Protein AF-A0A1X2F575-F1 (afdb_monomer)

Solvent-accessible surface area (backbone atoms only — not comparable to full-atom values): 15436 Å² total; per-residue (Å²): 95,69,52,43,40,49,43,23,53,56,61,37,71,46,61,86,76,28,53,76,52,53,64,55,48,45,49,51,31,52,76,48,69,40,54,91,31,43,70,26,70,78,32,22,31,98,88,67,46,83,39,57,70,49,62,30,45,36,39,25,22,44,40,18,39,77,75,38,53,66,41,37,51,52,43,52,53,52,53,39,50,46,24,36,74,58,24,31,43,36,88,88,38,95,30,36,61,49,71,72,59,55,58,62,50,36,59,46,38,46,78,70,48,26,34,62,45,78,70,46,50,77,34,61,46,73,77,82,81,84,81,70,95,83,70,46,73,67,57,51,46,41,53,50,55,37,24,75,38,73,88,39,67,67,60,36,55,55,41,50,51,51,41,54,50,50,50,25,46,50,50,25,33,76,74,66,74,48,69,68,77,57,74,75,63,39,30,64,71,49,39,45,48,49,30,32,52,76,71,73,42,86,75,76,76,94,73,92,66,57,88,50,66,71,56,27,52,53,50,50,53,52,52,50,52,55,53,48,51,55,50,44,71,45,65,40,68,69,92,73,56,92,67,78,34,84,88,53,76,80,74,50,76,68,55,51,49,51,52,52,51,53,52,49,53,54,52,49,64,56,59,80,70,110

Secondary structure (DSSP, 8-state):
-HHHHHHHHHHHTTTTTSS--HHHHHHHHHHTT-GGG-SSGGGB-TTS-B--HHHHHHHHHHHHHHH-HHHHHHHHHHHHHHHHHTTTT-TTSTT---HHHHHHHHHHHHHTTEEE-TTS-EEE-S------TT--HHHHHHHHHHHT-TT-HHHHHHHHHHHHHHHHHHHHHHHHS----STTTTSHHHHHHHHHHHTT----------SSHHHHHHHHHHHHHHHHHHHHHHHS-GGG--S--SSSPPPPHHHHHHHHHHHHHHHHHHHTT-

Structure (mmCIF, N/CA/C/O backbone):
data_AF-A0A1X2F575-F1
#
_entry.id   AF-A0A1X2F575-F1
#
loop_
_atom_site.group_PDB
_atom_site.id
_atom_site.type_symbol
_atom_site.label_atom_id
_atom_site.label_alt_id
_atom_site.label_comp_id
_atom_site.label_asym_id
_atom_site.label_entity_id
_atom_site.label_seq_id
_atom_site.pdbx_PDB_ins_code
_atom_site.Cartn_x
_atom_site.Cartn_y
_atom_site.Cartn_z
_atom_site.occupancy
_atom_site.B_iso_or_equiv
_atom_site.auth_seq_id
_atom_site.auth_comp_id
_atom_site.auth_asym_id
_atom_site.auth_atom_id
_atom_site.pdbx_PDB_model_num
ATOM 1 N N . MET A 1 1 ? -6.094 -2.037 -14.573 1.00 58.00 1 MET A N 1
ATOM 2 C CA . MET A 1 1 ? -5.924 -1.727 -16.016 1.00 58.00 1 MET A CA 1
ATOM 3 C C . MET A 1 1 ? -5.423 -0.300 -16.238 1.00 58.00 1 MET A C 1
ATOM 5 O O . MET A 1 1 ? -4.394 -0.153 -16.881 1.00 58.00 1 MET A O 1
ATOM 9 N N . SER A 1 2 ? -6.070 0.738 -15.677 1.00 76.94 2 SER A N 1
ATOM 10 C CA . SER A 1 2 ? -5.605 2.137 -15.815 1.00 76.94 2 SER A CA 1
ATOM 11 C C . SER A 1 2 ? -4.195 2.376 -15.251 1.00 76.94 2 SER A C 1
ATOM 13 O O . SER A 1 2 ? -3.406 3.079 -15.875 1.00 76.94 2 SER A O 1
ATOM 15 N N . ASP A 1 3 ? -3.847 1.743 -14.126 1.00 86.31 3 ASP A N 1
ATOM 16 C CA . ASP A 1 3 ? -2.581 2.011 -13.423 1.00 86.31 3 ASP A CA 1
ATOM 17 C C . ASP A 1 3 ? -1.332 1.573 -14.200 1.00 86.31 3 ASP A C 1
ATOM 19 O O . ASP A 1 3 ? -0.310 2.246 -14.146 1.00 86.31 3 ASP A O 1
ATOM 23 N N . LEU A 1 4 ? -1.410 0.486 -14.979 1.00 90.69 4 LEU A N 1
ATOM 24 C CA . LEU A 1 4 ? -0.295 0.037 -15.826 1.00 90.69 4 LEU A CA 1
ATOM 25 C C . LEU A 1 4 ? -0.079 0.957 -17.031 1.00 90.69 4 LEU A C 1
ATOM 27 O O . LEU A 1 4 ? 1.057 1.231 -17.412 1.00 90.69 4 LEU A O 1
ATOM 31 N N . ILE A 1 5 ? -1.164 1.465 -17.620 1.00 92.94 5 ILE A N 1
ATOM 32 C CA . ILE A 1 5 ? -1.079 2.441 -18.714 1.00 92.94 5 ILE A CA 1
ATOM 33 C C . ILE A 1 5 ? -0.444 3.739 -18.198 1.00 92.94 5 ILE A C 1
ATOM 35 O O . ILE A 1 5 ? 0.425 4.308 -18.862 1.00 92.94 5 ILE A O 1
ATOM 39 N N . GLU A 1 6 ? -0.846 4.181 -17.006 1.00 93.25 6 GLU A N 1
ATOM 40 C CA . GLU A 1 6 ? -0.261 5.335 -16.324 1.00 93.25 6 GLU A CA 1
ATOM 41 C C . GLU A 1 6 ? 1.216 5.108 -15.977 1.00 93.25 6 GLU A C 1
ATOM 43 O O . GLU A 1 6 ? 2.037 5.961 -16.304 1.00 93.25 6 GLU A O 1
ATOM 48 N N . LEU A 1 7 ? 1.588 3.944 -15.428 1.00 93.06 7 LEU A N 1
ATOM 49 C CA . LEU A 1 7 ? 2.989 3.580 -15.175 1.00 93.06 7 LEU A CA 1
ATOM 50 C C . LEU A 1 7 ? 3.846 3.699 -16.436 1.00 93.06 7 LEU A C 1
ATOM 52 O O . LEU A 1 7 ? 4.886 4.354 -16.409 1.00 93.06 7 LEU A O 1
ATOM 56 N N . GLY A 1 8 ? 3.396 3.127 -17.556 1.00 92.88 8 GLY A N 1
ATOM 57 C CA . GLY A 1 8 ? 4.111 3.236 -18.828 1.00 92.88 8 GLY A CA 1
ATOM 58 C C . GLY A 1 8 ? 4.263 4.685 -19.304 1.00 92.88 8 GLY A C 1
ATOM 59 O O . GLY A 1 8 ? 5.277 5.035 -19.913 1.00 92.88 8 GLY A O 1
ATOM 60 N N . ALA A 1 9 ? 3.286 5.550 -19.016 1.00 92.56 9 ALA A N 1
ATOM 61 C CA . ALA A 1 9 ? 3.362 6.972 -19.333 1.00 92.56 9 ALA A CA 1
ATOM 62 C C . ALA A 1 9 ? 4.365 7.714 -18.435 1.00 92.56 9 ALA A C 1
ATOM 64 O O . ALA A 1 9 ? 5.213 8.428 -18.974 1.00 92.56 9 ALA A O 1
ATOM 65 N N . VAL A 1 10 ? 4.319 7.508 -17.117 1.00 92.88 10 VAL A N 1
ATOM 66 C CA . VAL A 1 10 ? 5.195 8.197 -16.154 1.00 92.88 10 VAL A CA 1
ATOM 67 C C . VAL A 1 10 ? 6.643 7.711 -16.265 1.00 92.88 10 VAL A C 1
ATOM 69 O O . VAL A 1 10 ? 7.550 8.534 -16.348 1.00 92.88 10 VAL A O 1
ATOM 72 N N . LEU A 1 11 ? 6.883 6.397 -16.366 1.00 93.25 11 LEU A N 1
ATOM 73 C CA . LEU A 1 11 ? 8.234 5.840 -16.555 1.00 93.25 11 LEU A CA 1
ATOM 74 C C . LEU A 1 11 ? 8.902 6.400 -17.813 1.00 93.25 11 LEU A C 1
ATOM 76 O O . LEU A 1 11 ? 10.096 6.690 -17.813 1.00 93.25 11 LEU A O 1
ATOM 80 N N . SER A 1 12 ? 8.122 6.614 -18.876 1.00 89.69 12 SER A N 1
ATOM 81 C CA . SER A 1 12 ? 8.658 7.148 -20.126 1.00 89.69 12 SER A CA 1
ATOM 82 C C . SER A 1 12 ? 9.195 8.583 -20.022 1.00 89.69 12 SER A C 1
ATOM 84 O O . SER A 1 12 ? 10.043 8.953 -20.830 1.00 89.69 12 SER A O 1
ATOM 86 N N . GLU A 1 13 ? 8.781 9.369 -19.017 1.00 89.38 13 GLU A N 1
ATOM 87 C CA . GLU A 1 13 ? 9.291 10.733 -18.779 1.00 89.38 13 GLU A CA 1
ATOM 88 C C . GLU A 1 13 ? 10.755 10.755 -18.310 1.00 89.38 13 GLU A C 1
ATOM 90 O O . GLU A 1 13 ? 11.406 11.804 -18.329 1.00 89.38 13 GLU A O 1
ATOM 95 N N . PHE A 1 14 ? 11.302 9.616 -17.881 1.00 90.06 14 PHE A N 1
ATOM 96 C CA . PHE A 1 14 ? 12.692 9.523 -17.436 1.00 90.06 14 PHE A CA 1
ATOM 97 C C . PHE A 1 14 ? 13.673 9.456 -18.615 1.00 90.06 14 PHE A C 1
ATOM 99 O O . PHE A 1 14 ? 14.821 9.874 -18.479 1.00 90.06 14 PHE A O 1
ATOM 106 N N . PHE A 1 15 ? 13.206 9.026 -19.792 1.00 87.94 15 PHE A N 1
ATOM 107 C CA . PHE A 1 15 ? 14.050 8.594 -20.911 1.00 87.94 15 PHE A CA 1
ATOM 108 C C . PHE A 1 15 ? 14.738 9.707 -21.710 1.00 87.94 15 PHE A C 1
ATOM 110 O O . PHE A 1 15 ? 15.517 9.393 -22.616 1.00 87.94 15 PHE A O 1
ATOM 117 N N . ASP A 1 16 ? 14.465 10.972 -21.379 1.00 75.19 16 ASP A N 1
ATOM 118 C CA . ASP A 1 16 ? 15.042 12.152 -22.036 1.00 75.19 16 ASP A CA 1
ATOM 119 C C . ASP A 1 16 ? 16.484 12.448 -21.591 1.00 75.19 16 ASP A C 1
ATOM 121 O O . ASP A 1 16 ? 17.240 13.079 -22.327 1.00 75.19 16 ASP A O 1
ATOM 125 N N . ARG A 1 17 ? 16.861 12.036 -20.372 1.00 65.94 17 ARG A N 1
ATOM 126 C CA . ARG A 1 17 ? 18.183 12.312 -19.770 1.00 65.94 17 ARG A CA 1
ATOM 127 C C . ARG A 1 17 ? 18.843 11.096 -19.132 1.00 65.94 17 ARG A C 1
ATOM 129 O O . ARG A 1 17 ? 20.064 11.074 -19.045 1.00 65.94 17 ARG A O 1
ATOM 136 N N . ALA A 1 18 ? 18.042 10.134 -18.689 1.00 69.81 18 ALA A N 1
ATOM 137 C CA . ALA A 1 18 ? 18.473 8.939 -17.983 1.00 69.81 18 ALA A CA 1
ATOM 138 C C . ALA A 1 18 ? 17.681 7.724 -18.487 1.00 69.81 18 ALA A C 1
ATOM 140 O O . ALA A 1 18 ? 16.667 7.862 -19.176 1.00 69.81 18 ALA A O 1
ATOM 141 N N . GLY A 1 19 ? 18.111 6.526 -18.126 1.00 80.94 19 GLY A N 1
ATOM 142 C CA . GLY A 1 19 ? 17.336 5.307 -18.309 1.00 80.94 19 GLY A CA 1
ATOM 143 C C . GLY A 1 19 ? 17.653 4.503 -19.564 1.00 80.94 19 GLY A C 1
ATOM 144 O O . GLY A 1 19 ? 18.505 4.878 -20.372 1.00 80.94 19 GLY A O 1
ATOM 145 N N . PRO A 1 20 ? 16.946 3.376 -19.730 1.00 90.88 20 PRO A N 1
ATOM 146 C CA . PRO A 1 20 ? 17.431 2.258 -20.517 1.00 90.88 20 PRO A CA 1
ATOM 147 C C . PRO A 1 20 ? 17.636 2.607 -21.991 1.00 90.88 20 PRO A C 1
ATOM 149 O O . PRO A 1 20 ? 16.901 3.400 -22.596 1.00 90.88 20 PRO A O 1
ATOM 152 N N . SER A 1 21 ? 18.652 1.986 -22.572 1.00 93.19 21 SER A N 1
ATOM 153 C CA . SER A 1 21 ? 18.910 1.904 -24.003 1.00 93.19 21 SER A CA 1
ATOM 154 C C . SER A 1 21 ? 17.829 1.087 -24.722 1.00 93.19 21 SER A C 1
ATOM 156 O O . SER A 1 21 ? 16.983 0.431 -24.111 1.00 93.19 21 SER A O 1
ATOM 158 N N . HIS A 1 22 ? 17.835 1.130 -26.057 1.00 94.62 22 HIS A N 1
ATOM 159 C CA . HIS A 1 22 ? 16.933 0.288 -26.847 1.00 94.62 22 HIS A CA 1
ATOM 160 C C . HIS A 1 22 ? 17.172 -1.208 -26.617 1.00 94.62 22 HIS A C 1
ATOM 162 O O . HIS A 1 22 ? 16.192 -1.954 -26.604 1.00 94.62 22 HIS A O 1
ATOM 168 N N . ASP A 1 23 ? 18.425 -1.602 -26.385 1.00 95.56 23 ASP A N 1
ATOM 169 C CA . ASP A 1 23 ? 18.828 -2.989 -26.158 1.00 95.56 23 ASP A CA 1
ATOM 170 C C . ASP A 1 23 ? 18.409 -3.472 -24.763 1.00 95.56 23 ASP A C 1
ATOM 172 O O . ASP A 1 23 ? 17.889 -4.575 -24.622 1.00 95.56 23 ASP A O 1
ATOM 176 N N . GLU A 1 24 ? 18.553 -2.636 -23.730 1.00 96.25 24 G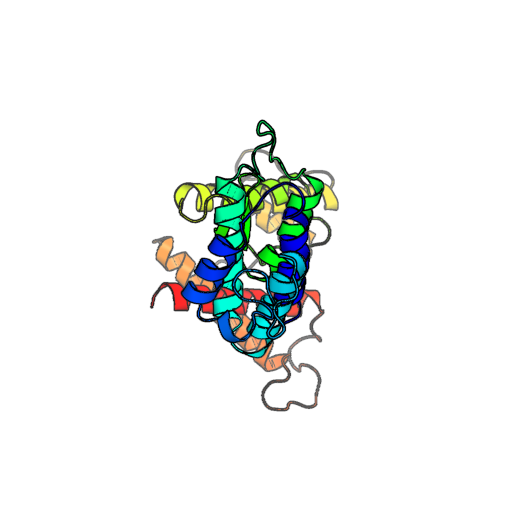LU A N 1
ATOM 177 C CA . GLU A 1 24 ? 18.052 -2.954 -22.383 1.00 96.25 24 GLU A CA 1
ATOM 178 C C . GLU A 1 24 ? 16.524 -3.087 -22.369 1.00 96.25 24 GLU A C 1
ATOM 180 O O . GLU A 1 24 ? 15.987 -3.983 -21.721 1.00 96.25 24 GLU A O 1
ATOM 185 N N . LEU A 1 25 ? 15.806 -2.256 -23.136 1.00 96.56 25 LEU A N 1
ATOM 186 C CA . LEU A 1 25 ? 14.359 -2.415 -23.307 1.00 96.56 25 LEU A CA 1
ATOM 187 C C . LEU A 1 25 ? 13.998 -3.717 -24.038 1.00 96.56 25 LEU A C 1
ATOM 189 O O . LEU A 1 25 ? 13.037 -4.375 -23.645 1.00 96.56 25 LEU A O 1
ATOM 193 N N . ASP A 1 26 ? 14.753 -4.113 -25.070 1.00 97.19 26 ASP A N 1
ATOM 194 C CA . ASP A 1 26 ? 14.548 -5.402 -25.752 1.00 97.19 26 ASP A CA 1
ATOM 195 C C . ASP A 1 26 ? 14.718 -6.578 -24.777 1.00 97.19 26 ASP A C 1
ATOM 197 O O . ASP A 1 26 ? 13.896 -7.503 -24.760 1.00 97.19 26 ASP A O 1
ATOM 201 N N . GLN A 1 27 ? 15.760 -6.527 -23.942 1.00 97.50 27 GLN A N 1
ATOM 202 C CA . GLN A 1 27 ? 16.038 -7.541 -22.924 1.00 97.50 27 GLN A CA 1
ATOM 203 C C . GLN A 1 27 ? 14.913 -7.608 -21.889 1.00 97.50 27 GLN A C 1
ATOM 205 O O . GLN A 1 27 ? 14.361 -8.690 -21.684 1.00 97.50 27 GLN A O 1
ATOM 210 N N . ALA A 1 28 ? 14.496 -6.470 -21.328 1.00 97.31 28 ALA A N 1
ATOM 211 C CA . ALA A 1 28 ? 13.425 -6.409 -20.334 1.00 97.31 28 ALA A CA 1
ATOM 212 C C . ALA A 1 28 ? 12.081 -6.911 -20.894 1.00 97.31 28 ALA A C 1
ATOM 214 O O . ALA A 1 28 ? 11.373 -7.702 -20.264 1.00 97.31 28 ALA A O 1
ATOM 215 N N . PHE A 1 29 ? 11.723 -6.516 -22.123 1.00 98.12 29 PHE A N 1
ATOM 216 C CA . PHE A 1 29 ? 10.501 -7.004 -22.771 1.00 98.12 29 PHE A CA 1
ATOM 217 C C . PHE A 1 29 ? 10.559 -8.509 -23.037 1.00 98.12 29 PHE A C 1
ATOM 219 O O . PHE A 1 29 ? 9.539 -9.191 -22.921 1.00 98.12 29 PHE A O 1
ATOM 226 N N . THR A 1 30 ? 11.733 -9.041 -23.376 1.00 97.88 30 THR A N 1
ATOM 227 C CA . THR A 1 30 ? 11.941 -10.481 -23.574 1.00 97.88 30 THR A CA 1
ATOM 228 C C . THR A 1 30 ? 11.846 -11.243 -22.258 1.00 97.88 30 THR A C 1
ATOM 230 O O . THR A 1 30 ? 11.125 -12.240 -22.188 1.00 97.88 30 THR A O 1
ATOM 233 N N . HIS A 1 31 ? 12.505 -10.751 -21.209 1.00 97.75 31 HIS A N 1
ATOM 234 C CA . HIS A 1 31 ? 12.516 -11.352 -19.878 1.00 97.75 31 HIS A CA 1
ATOM 235 C C . HIS A 1 31 ? 11.096 -11.525 -19.323 1.00 97.75 31 HIS A C 1
ATOM 237 O O . HIS A 1 31 ? 10.733 -12.611 -18.866 1.00 97.75 31 HIS A O 1
ATOM 243 N N . HIS A 1 32 ? 10.252 -10.505 -19.486 1.00 97.75 32 HIS A N 1
ATOM 244 C CA . HIS A 1 32 ? 8.854 -10.535 -19.054 1.00 97.75 32 HIS A CA 1
ATOM 245 C C . HIS A 1 32 ? 7.871 -11.058 -20.111 1.00 97.75 32 HIS A C 1
ATOM 247 O O . HIS A 1 32 ? 6.666 -11.023 -19.885 1.00 97.75 32 HIS A O 1
ATOM 253 N N . ARG A 1 33 ? 8.351 -11.577 -21.251 1.00 97.56 33 ARG A N 1
ATOM 254 C CA . ARG A 1 33 ? 7.522 -12.160 -22.330 1.00 97.56 33 ARG A CA 1
ATOM 255 C C . ARG A 1 33 ? 6.494 -11.186 -22.931 1.00 97.56 33 ARG A C 1
ATOM 257 O O . ARG A 1 33 ? 5.425 -11.591 -23.380 1.00 97.56 33 ARG A O 1
ATOM 264 N N . LEU A 1 34 ? 6.838 -9.901 -22.994 1.00 97.56 34 LEU A N 1
ATOM 265 C CA . LEU A 1 34 ? 5.990 -8.814 -23.499 1.00 97.56 34 LEU A CA 1
ATOM 266 C C . LEU A 1 34 ? 6.393 -8.312 -24.898 1.00 97.56 34 LEU A C 1
ATOM 268 O O . LEU A 1 34 ? 5.852 -7.314 -25.373 1.00 97.56 34 LEU A O 1
ATOM 272 N N . THR A 1 35 ? 7.300 -9.003 -25.593 1.00 96.62 35 THR A N 1
ATOM 273 C CA . THR A 1 35 ? 7.798 -8.619 -26.932 1.00 96.62 35 THR A CA 1
ATOM 274 C C . THR A 1 35 ? 6.696 -8.460 -27.979 1.00 96.62 35 THR A C 1
ATOM 276 O O . THR A 1 35 ? 6.808 -7.604 -28.852 1.00 96.62 35 THR A O 1
ATOM 279 N N . ALA A 1 36 ? 5.596 -9.212 -27.874 1.00 96.12 36 ALA A N 1
ATOM 280 C CA . ALA A 1 36 ? 4.435 -9.072 -28.759 1.00 96.12 36 ALA A CA 1
ATOM 281 C C . ALA A 1 36 ? 3.771 -7.679 -28.683 1.00 96.12 36 ALA A C 1
ATOM 283 O O . ALA A 1 36 ? 3.129 -7.249 -29.643 1.00 96.12 36 ALA A O 1
ATOM 284 N N . GLY A 1 37 ? 3.938 -6.974 -27.560 1.00 95.31 37 GLY A N 1
ATOM 285 C CA . GLY A 1 37 ? 3.446 -5.614 -27.349 1.00 95.31 37 GLY A CA 1
ATOM 286 C C . GLY A 1 37 ? 4.389 -4.508 -27.832 1.00 95.31 37 GLY A C 1
ATOM 287 O O . GLY A 1 37 ? 3.967 -3.348 -27.878 1.00 95.31 37 GLY A O 1
ATOM 288 N N . ASP A 1 38 ? 5.636 -4.833 -28.194 1.00 96.62 38 ASP A N 1
ATOM 289 C CA . ASP A 1 38 ? 6.629 -3.848 -28.626 1.00 96.62 38 ASP A CA 1
ATOM 290 C C . ASP A 1 38 ? 6.426 -3.464 -30.105 1.00 96.62 38 ASP A C 1
ATOM 292 O O . ASP A 1 38 ? 6.576 -4.301 -30.999 1.00 96.62 38 ASP A O 1
ATOM 296 N N . PRO A 1 39 ? 6.105 -2.193 -30.412 1.00 95.00 39 PRO A N 1
ATOM 297 C CA . PRO A 1 39 ? 5.903 -1.732 -31.782 1.00 95.00 39 PRO A CA 1
ATOM 298 C C . PRO A 1 39 ? 7.203 -1.583 -32.585 1.00 95.00 39 PRO A C 1
ATOM 300 O O . PRO A 1 39 ? 7.119 -1.309 -33.784 1.00 95.00 39 PRO A O 1
ATOM 303 N N . GLY A 1 40 ? 8.378 -1.680 -31.955 1.00 94.88 40 GLY A N 1
ATOM 304 C CA . GLY A 1 40 ? 9.644 -1.563 -32.669 1.00 94.88 40 GLY A CA 1
ATOM 305 C C . GLY A 1 40 ? 10.850 -2.126 -31.917 1.00 94.88 40 GLY A C 1
ATOM 306 O O . GLY A 1 40 ? 11.636 -1.324 -31.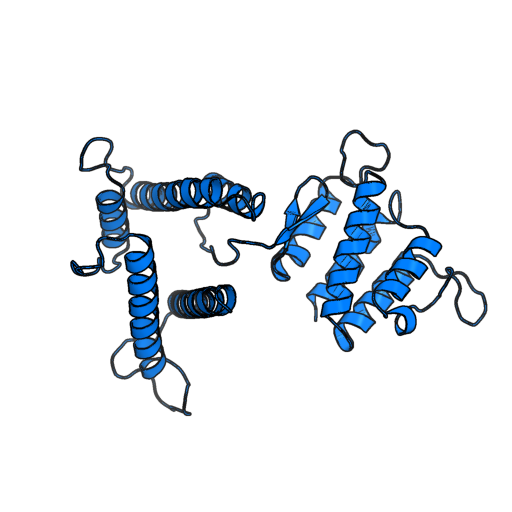398 1.00 94.88 40 GLY A O 1
ATOM 307 N N . PRO A 1 41 ? 11.026 -3.463 -31.894 1.00 92.81 41 PRO A N 1
ATOM 308 C CA . PRO A 1 41 ? 12.231 -4.116 -31.376 1.00 92.81 41 PRO A CA 1
ATOM 309 C C . PRO A 1 41 ? 13.505 -3.496 -31.966 1.00 92.81 41 PRO A C 1
ATOM 311 O O . PRO A 1 41 ? 13.538 -3.136 -33.147 1.00 92.81 41 PRO A O 1
ATOM 314 N N . GLY A 1 42 ? 14.533 -3.279 -31.146 1.00 90.94 42 GLY A N 1
ATOM 315 C CA . GLY A 1 42 ? 15.759 -2.585 -31.563 1.00 90.94 42 GLY A CA 1
ATOM 316 C C . GLY A 1 42 ? 15.564 -1.107 -31.940 1.00 90.94 42 GLY A C 1
ATOM 317 O O . GLY A 1 42 ? 16.454 -0.484 -32.517 1.00 90.94 42 GLY A O 1
ATOM 318 N N . GLY A 1 43 ? 14.394 -0.521 -31.653 1.00 93.25 43 GLY A N 1
ATOM 319 C CA . GLY A 1 43 ? 14.101 0.885 -31.944 1.00 93.25 43 GLY A CA 1
ATOM 320 C C . GLY A 1 43 ? 13.666 1.162 -33.384 1.00 93.25 43 GLY A C 1
ATOM 321 O O . GLY A 1 43 ? 13.741 2.312 -33.822 1.00 93.25 43 GLY A O 1
ATOM 322 N N . LYS A 1 44 ? 13.210 0.151 -34.134 1.00 94.56 44 LYS A N 1
ATOM 323 C CA . LYS A 1 44 ? 12.717 0.315 -35.512 1.00 94.56 44 LYS A CA 1
ATOM 324 C C . LYS A 1 44 ? 11.403 -0.425 -35.729 1.00 94.56 44 LYS A C 1
ATOM 326 O O . LYS A 1 44 ? 11.216 -1.513 -35.199 1.00 94.56 44 LYS A O 1
ATOM 331 N N . ASP A 1 45 ? 10.493 0.159 -36.503 1.00 92.44 45 ASP A N 1
ATOM 332 C CA . ASP A 1 45 ? 9.274 -0.533 -36.930 1.00 92.44 45 ASP A CA 1
ATOM 333 C C . ASP A 1 45 ? 9.544 -1.555 -38.052 1.00 92.44 45 ASP A C 1
ATOM 335 O O . ASP A 1 45 ? 10.679 -1.759 -38.487 1.00 92.44 45 ASP A O 1
ATOM 339 N N . ARG A 1 46 ? 8.476 -2.206 -38.536 1.00 88.44 46 ARG A N 1
ATOM 340 C CA . ARG A 1 46 ? 8.543 -3.214 -39.609 1.00 88.44 46 ARG A CA 1
ATOM 341 C C . ARG A 1 46 ? 9.073 -2.666 -40.939 1.00 88.44 46 ARG A C 1
ATOM 343 O O . ARG A 1 46 ? 9.614 -3.441 -41.720 1.00 88.44 46 ARG A O 1
ATOM 350 N N . ASP A 1 47 ? 8.947 -1.360 -41.171 1.00 91.62 47 ASP A N 1
ATOM 351 C CA . ASP A 1 47 ? 9.444 -0.676 -42.369 1.00 91.62 47 ASP A CA 1
ATOM 352 C C . ASP A 1 47 ? 10.881 -0.149 -42.166 1.00 91.62 47 ASP A C 1
ATOM 354 O O . ASP A 1 47 ? 11.425 0.554 -43.020 1.00 91.62 47 ASP A O 1
ATOM 358 N N . GLY A 1 48 ? 11.503 -0.450 -41.019 1.00 91.25 48 GLY A N 1
ATOM 359 C CA . GLY A 1 48 ? 12.839 0.008 -40.649 1.00 91.25 48 GLY A CA 1
ATOM 360 C C . GLY A 1 48 ? 12.897 1.461 -40.166 1.00 91.25 48 GLY A C 1
ATOM 361 O O . GLY A 1 48 ? 13.998 1.995 -39.991 1.00 91.25 48 GLY A O 1
ATOM 362 N N . ARG A 1 49 ? 11.754 2.120 -39.940 1.00 94.25 49 ARG A N 1
ATOM 363 C CA . ARG A 1 49 ? 11.705 3.519 -39.492 1.00 94.25 49 ARG A CA 1
ATOM 364 C C . ARG A 1 49 ? 11.963 3.613 -37.984 1.00 94.25 49 ARG A C 1
ATOM 366 O O . ARG A 1 49 ? 11.452 2.778 -37.237 1.00 94.25 49 ARG A O 1
ATOM 373 N N . PRO A 1 50 ? 12.700 4.632 -37.502 1.00 94.81 50 PRO A N 1
ATOM 374 C CA . PRO A 1 50 ? 12.985 4.781 -36.077 1.00 94.81 50 PRO A CA 1
ATOM 375 C C . PRO A 1 50 ? 11.720 4.919 -35.212 1.00 94.81 50 PRO A C 1
ATOM 377 O O . PRO A 1 50 ? 10.830 5.723 -35.498 1.00 94.81 50 PRO A O 1
ATOM 380 N N . ILE A 1 51 ? 11.671 4.176 -34.106 1.00 94.38 51 ILE A N 1
ATOM 381 C CA . ILE A 1 51 ? 10.646 4.240 -33.060 1.00 94.38 51 ILE A CA 1
ATOM 382 C C . ILE A 1 51 ? 11.340 4.591 -31.738 1.00 94.38 51 ILE A C 1
ATOM 384 O O . ILE A 1 51 ? 12.157 3.829 -31.229 1.00 94.38 51 ILE A O 1
ATOM 388 N N . GLY A 1 52 ? 10.970 5.722 -31.134 1.00 93.56 52 GLY A N 1
ATOM 389 C CA . GLY A 1 52 ? 11.551 6.157 -29.859 1.00 93.56 52 GLY A CA 1
ATOM 390 C C . GLY A 1 52 ? 11.137 5.304 -28.650 1.00 93.56 52 GLY A C 1
ATOM 391 O O . GLY A 1 52 ? 10.029 4.761 -28.604 1.00 93.56 52 GLY A O 1
ATOM 392 N N . LYS A 1 53 ? 12.005 5.264 -27.626 1.00 94.56 53 LYS A N 1
ATOM 393 C CA . LYS A 1 53 ? 11.829 4.523 -26.356 1.00 94.56 53 LYS A CA 1
ATOM 394 C C . LYS A 1 53 ? 10.466 4.753 -25.694 1.00 94.56 53 LYS A C 1
ATOM 396 O O . LYS A 1 53 ? 9.787 3.803 -25.314 1.00 94.56 53 LYS A O 1
ATOM 401 N N . VAL A 1 54 ? 10.024 6.013 -25.642 1.00 94.75 54 VAL A N 1
ATOM 402 C CA . VAL A 1 54 ? 8.726 6.424 -25.074 1.00 94.75 54 VAL A CA 1
ATOM 403 C C . VAL A 1 54 ? 7.557 5.692 -25.737 1.00 94.75 54 VAL A C 1
ATOM 405 O O . VAL A 1 54 ? 6.667 5.181 -25.058 1.00 94.75 54 VAL A O 1
ATOM 408 N N . LYS A 1 55 ? 7.557 5.609 -27.074 1.00 95.06 55 LYS A N 1
ATOM 409 C CA . LYS A 1 55 ? 6.491 4.942 -27.833 1.00 95.06 55 LYS A CA 1
ATOM 410 C C . LYS A 1 55 ? 6.507 3.432 -27.604 1.00 95.06 55 LYS A C 1
ATOM 412 O O . LYS A 1 55 ? 5.428 2.848 -27.512 1.00 95.06 55 LYS A O 1
ATOM 417 N N . ARG A 1 56 ? 7.699 2.833 -27.494 1.00 96.31 56 ARG A N 1
ATOM 418 C CA . ARG A 1 56 ? 7.872 1.404 -27.191 1.00 96.31 56 ARG A CA 1
ATOM 419 C C . ARG A 1 56 ? 7.266 1.067 -25.835 1.00 96.31 56 ARG A C 1
ATOM 421 O O . ARG A 1 56 ? 6.275 0.350 -25.784 1.00 96.31 56 ARG A O 1
ATOM 428 N N . VAL A 1 57 ? 7.750 1.704 -24.767 1.00 96.25 57 VAL A N 1
ATOM 429 C CA . VAL A 1 57 ? 7.282 1.454 -23.392 1.00 96.25 57 VAL A CA 1
ATOM 430 C C . VAL A 1 57 ? 5.777 1.674 -23.253 1.00 96.25 57 VAL A C 1
ATOM 432 O O . VAL A 1 57 ? 5.074 0.778 -22.796 1.00 96.25 57 VAL A O 1
ATOM 435 N N . ARG A 1 58 ? 5.226 2.796 -23.732 1.00 95.56 58 ARG A N 1
ATOM 436 C CA . ARG A 1 58 ? 3.775 3.048 -23.629 1.00 95.56 58 ARG A CA 1
ATOM 437 C C . ARG A 1 58 ? 2.922 1.984 -24.327 1.00 95.56 58 ARG A C 1
ATOM 439 O O . ARG A 1 58 ? 1.846 1.646 -23.835 1.00 95.56 58 ARG A O 1
ATOM 446 N N . ARG A 1 59 ? 3.365 1.468 -25.479 1.00 96.31 59 ARG A N 1
ATOM 447 C CA . ARG A 1 59 ? 2.639 0.418 -26.209 1.00 96.31 59 ARG A CA 1
ATOM 448 C C . ARG A 1 59 ? 2.762 -0.937 -25.521 1.00 96.31 59 ARG A C 1
ATOM 450 O O . ARG A 1 59 ? 1.733 -1.589 -25.358 1.00 96.31 59 ARG A O 1
ATOM 457 N N . THR A 1 60 ? 3.949 -1.290 -25.036 1.00 97.50 60 THR A N 1
ATOM 458 C CA . THR A 1 60 ? 4.175 -2.527 -24.282 1.00 97.50 60 THR A CA 1
ATOM 459 C C . THR A 1 60 ? 3.355 -2.558 -22.990 1.00 97.50 60 THR A C 1
ATOM 461 O O . THR A 1 60 ? 2.687 -3.550 -22.723 1.00 97.50 60 THR A O 1
ATOM 464 N N . PHE A 1 61 ? 3.303 -1.460 -22.227 1.00 97.12 61 PHE A N 1
ATOM 465 C CA . PHE A 1 61 ? 2.490 -1.380 -21.003 1.00 97.12 61 PHE A CA 1
ATOM 466 C C . PHE A 1 61 ? 0.988 -1.451 -21.270 1.00 97.12 61 PHE A C 1
ATOM 468 O O . PHE A 1 61 ? 0.254 -2.064 -20.498 1.00 97.12 61 PHE A O 1
ATOM 475 N N . ARG A 1 62 ? 0.520 -0.867 -22.379 1.00 96.62 62 ARG A N 1
ATOM 476 C CA . ARG A 1 62 ? -0.874 -1.024 -22.803 1.00 96.62 62 ARG A CA 1
ATOM 477 C C . ARG A 1 62 ? -1.185 -2.475 -23.166 1.00 96.62 62 ARG A C 1
ATOM 479 O O . ARG A 1 62 ? -2.198 -2.992 -22.723 1.00 96.62 62 ARG A O 1
ATOM 486 N N . TYR A 1 63 ? -0.300 -3.131 -23.915 1.00 97.25 63 TYR A N 1
ATOM 487 C CA . TYR A 1 63 ? -0.438 -4.552 -24.229 1.00 97.25 63 TYR A CA 1
ATOM 488 C C . TYR A 1 63 ? -0.462 -5.410 -22.956 1.00 97.25 63 TYR A C 1
ATOM 490 O O . TYR A 1 63 ? -1.360 -6.233 -22.799 1.00 97.25 63 TYR A O 1
ATOM 498 N N . ALA A 1 64 ? 0.461 -5.174 -22.019 1.00 96.69 64 ALA A N 1
ATOM 499 C CA . ALA A 1 64 ? 0.508 -5.878 -20.741 1.00 96.69 64 ALA A CA 1
ATOM 500 C C . ALA A 1 64 ? -0.778 -5.673 -19.925 1.00 96.69 64 ALA A C 1
ATOM 502 O O . ALA A 1 64 ? -1.319 -6.633 -19.393 1.00 96.69 64 ALA A O 1
ATOM 503 N N . ALA A 1 65 ? -1.328 -4.455 -19.889 1.00 94.94 65 ALA A N 1
ATOM 504 C CA . ALA A 1 65 ? -2.586 -4.182 -19.196 1.00 94.94 65 ALA A CA 1
ATOM 505 C C . ALA A 1 65 ? -3.767 -5.020 -19.720 1.00 94.94 65 ALA A C 1
ATOM 507 O O . ALA A 1 65 ? -4.650 -5.356 -18.930 1.00 94.94 65 ALA A O 1
ATOM 508 N N . ASP A 1 66 ? -3.762 -5.354 -21.014 1.00 95.38 66 ASP A N 1
ATOM 509 C CA . ASP A 1 66 ? -4.818 -6.122 -21.678 1.00 95.38 66 ASP A CA 1
ATOM 510 C C . ASP A 1 66 ? -4.586 -7.650 -21.619 1.00 95.38 66 ASP A C 1
ATOM 512 O O . ASP A 1 66 ? -5.551 -8.409 -21.681 1.00 95.38 66 ASP A O 1
ATOM 516 N N . HIS A 1 67 ? -3.333 -8.113 -21.505 1.00 95.81 67 HIS A N 1
ATOM 517 C CA . HIS A 1 67 ? -2.977 -9.535 -21.679 1.00 95.81 67 HIS A CA 1
ATOM 518 C C . HIS A 1 67 ? -2.314 -10.174 -20.456 1.00 95.81 67 HIS A C 1
ATOM 520 O O . HIS A 1 67 ? -2.595 -11.330 -20.150 1.00 95.81 67 HIS A O 1
ATOM 526 N N . ASP A 1 68 ? -1.427 -9.450 -19.772 1.00 94.69 68 ASP A N 1
ATOM 527 C CA . ASP A 1 68 ? -0.684 -9.951 -18.613 1.00 94.69 68 ASP A CA 1
ATOM 528 C C . ASP A 1 68 ? -0.282 -8.794 -17.672 1.00 94.69 68 ASP A C 1
ATOM 530 O O . ASP A 1 68 ? 0.831 -8.252 -17.751 1.00 94.69 68 ASP A O 1
ATOM 534 N N . PRO A 1 69 ? -1.196 -8.370 -16.777 1.00 92.56 69 PRO A N 1
ATOM 535 C CA . PRO A 1 69 ? -0.923 -7.287 -15.841 1.00 92.56 69 PRO A CA 1
ATOM 536 C C . PRO A 1 69 ? 0.228 -7.584 -14.872 1.00 92.56 69 PRO A C 1
ATOM 538 O O . PRO A 1 69 ? 0.924 -6.658 -14.453 1.00 92.56 69 PRO A O 1
ATOM 541 N N . ALA A 1 70 ? 0.439 -8.858 -14.525 1.00 90.69 70 ALA A N 1
ATOM 542 C CA . ALA A 1 70 ? 1.501 -9.269 -13.614 1.00 90.69 70 ALA A CA 1
ATOM 543 C C . ALA A 1 70 ? 2.878 -9.096 -14.271 1.00 90.69 70 ALA A C 1
ATOM 545 O O . ALA A 1 70 ? 3.766 -8.482 -13.677 1.00 90.69 70 ALA A O 1
ATOM 546 N N . ALA A 1 71 ? 3.029 -9.531 -15.526 1.00 94.12 71 ALA A N 1
ATOM 547 C CA . ALA A 1 71 ? 4.236 -9.268 -16.308 1.00 94.12 71 ALA A CA 1
ATOM 548 C C . ALA A 1 71 ? 4.471 -7.763 -16.518 1.00 94.12 71 ALA A C 1
ATOM 550 O O . ALA A 1 71 ? 5.612 -7.305 -16.471 1.00 94.12 71 ALA A O 1
ATOM 551 N N . GLY A 1 72 ? 3.404 -6.975 -16.699 1.00 95.81 72 GLY A N 1
ATOM 552 C CA . GLY A 1 72 ? 3.495 -5.515 -16.789 1.00 95.81 72 GLY A CA 1
ATOM 553 C C . GLY A 1 72 ? 4.037 -4.856 -15.516 1.00 95.81 72 GLY A C 1
ATOM 554 O O . GLY A 1 72 ? 4.865 -3.948 -15.599 1.00 95.81 72 GLY A O 1
ATOM 555 N N . LEU A 1 73 ? 3.606 -5.321 -14.339 1.00 94.94 73 LEU A N 1
ATOM 556 C CA . LEU A 1 73 ? 4.129 -4.842 -13.057 1.00 94.94 73 LEU A CA 1
ATOM 557 C C . LEU A 1 73 ? 5.599 -5.235 -12.867 1.00 94.94 73 LEU A C 1
ATOM 559 O O . LEU A 1 73 ? 6.406 -4.390 -12.482 1.00 94.94 73 LEU A O 1
ATOM 563 N N . ALA A 1 74 ? 5.953 -6.479 -13.193 1.00 94.81 74 ALA A N 1
ATOM 564 C CA . ALA A 1 74 ? 7.332 -6.956 -13.120 1.00 94.81 74 ALA A CA 1
ATOM 565 C C . ALA A 1 74 ? 8.262 -6.144 -14.045 1.00 94.81 74 ALA A C 1
ATOM 567 O O . ALA A 1 74 ? 9.317 -5.684 -13.612 1.00 94.81 74 ALA A O 1
ATOM 568 N N . LEU A 1 75 ? 7.811 -5.836 -15.268 1.00 97.31 75 LEU A N 1
ATOM 569 C CA . LEU A 1 75 ? 8.530 -4.949 -16.187 1.00 97.31 75 LEU A CA 1
ATOM 570 C C . LEU A 1 75 ? 8.719 -3.537 -15.612 1.00 97.31 75 LEU A C 1
ATOM 572 O O . LEU A 1 75 ? 9.777 -2.935 -15.792 1.00 97.31 75 LEU A O 1
ATOM 576 N N . ALA A 1 76 ? 7.718 -2.984 -14.919 1.00 96.31 76 ALA A N 1
ATOM 577 C CA . ALA A 1 76 ? 7.858 -1.682 -14.263 1.00 96.31 76 ALA A CA 1
ATOM 578 C C . ALA A 1 76 ? 8.945 -1.700 -13.184 1.00 96.31 76 ALA A C 1
ATOM 580 O O . ALA A 1 76 ? 9.729 -0.753 -13.097 1.00 96.31 76 ALA A O 1
ATOM 581 N N . GLN A 1 77 ? 9.006 -2.773 -12.391 1.00 95.81 77 GLN A N 1
ATOM 582 C CA . GLN A 1 77 ? 10.035 -2.960 -11.370 1.00 95.81 77 GLN A CA 1
ATOM 583 C C . GLN A 1 77 ? 11.433 -3.050 -11.998 1.00 95.81 77 GLN A C 1
ATOM 585 O O . GLN A 1 77 ? 12.350 -2.377 -11.524 1.00 95.81 77 GLN A O 1
ATOM 590 N N . GLU A 1 78 ? 11.592 -3.799 -13.095 1.00 96.62 78 GLU A N 1
ATOM 591 C CA . GLU A 1 78 ? 12.870 -3.895 -13.813 1.00 96.62 78 GLU A CA 1
ATOM 592 C C . GLU A 1 78 ? 13.305 -2.540 -14.397 1.00 96.62 78 GLU A C 1
ATOM 594 O O . GLU A 1 78 ? 14.447 -2.123 -14.206 1.00 96.62 78 GLU A O 1
ATOM 599 N N . ILE A 1 79 ? 12.395 -1.784 -15.024 1.00 96.19 79 ILE A N 1
ATOM 600 C CA . ILE A 1 79 ? 12.716 -0.443 -15.547 1.00 96.19 79 ILE A CA 1
ATOM 601 C C . ILE A 1 79 ? 13.142 0.507 -14.419 1.00 96.19 79 ILE A C 1
ATOM 603 O O . ILE A 1 79 ? 14.086 1.276 -14.600 1.00 96.19 79 ILE A O 1
ATOM 607 N N . VAL A 1 80 ? 12.492 0.463 -13.250 1.00 95.94 80 VAL A N 1
ATOM 608 C CA . VAL A 1 80 ? 12.920 1.259 -12.086 1.00 95.94 80 VAL A CA 1
ATOM 609 C C . VAL A 1 80 ? 14.304 0.831 -11.600 1.00 95.94 80 VAL A C 1
ATOM 611 O O . VAL A 1 80 ? 15.121 1.696 -11.285 1.00 95.94 80 VAL A O 1
ATOM 614 N N . ALA A 1 81 ? 14.613 -0.468 -11.600 1.00 95.06 81 ALA A N 1
ATOM 615 C CA . ALA A 1 81 ? 15.945 -0.957 -11.252 1.00 95.06 81 ALA A CA 1
ATOM 616 C C . ALA A 1 81 ? 17.024 -0.433 -12.219 1.00 95.06 81 ALA A C 1
ATOM 618 O O . ALA A 1 81 ? 18.080 0.010 -11.761 1.00 95.06 81 ALA A O 1
ATOM 619 N N . LEU A 1 82 ? 16.740 -0.398 -13.526 1.00 94.81 82 LEU A N 1
ATOM 620 C CA . LEU A 1 82 ? 17.631 0.183 -14.540 1.00 94.81 82 LEU A CA 1
ATOM 621 C C . LEU A 1 82 ? 17.814 1.694 -14.334 1.00 94.81 82 LEU A C 1
ATOM 623 O O . LEU A 1 82 ? 18.937 2.192 -14.332 1.00 94.81 82 LEU A O 1
ATOM 627 N N . LEU A 1 83 ? 16.726 2.427 -14.076 1.00 94.44 83 LEU A N 1
ATOM 628 C CA . LEU A 1 83 ? 16.781 3.858 -13.751 1.00 94.44 83 LEU A CA 1
ATOM 629 C C . LEU A 1 83 ? 17.613 4.132 -12.491 1.00 94.44 83 LEU A C 1
ATOM 631 O O . LEU A 1 83 ? 18.369 5.103 -12.438 1.00 94.44 83 LEU A O 1
ATOM 635 N N . ARG A 1 84 ? 17.496 3.274 -11.475 1.00 93.81 84 ARG A N 1
ATOM 636 C CA . ARG A 1 84 ? 18.292 3.363 -10.250 1.00 93.81 84 ARG A CA 1
ATOM 637 C C . ARG A 1 84 ? 19.773 3.108 -10.521 1.00 93.81 84 ARG A C 1
ATOM 639 O O . ARG A 1 84 ? 20.598 3.863 -10.015 1.00 93.81 84 ARG A O 1
ATOM 646 N N . ALA A 1 85 ? 20.101 2.099 -11.328 1.00 92.00 85 ALA A N 1
ATOM 647 C CA . ALA A 1 85 ? 21.478 1.799 -11.723 1.00 92.00 85 ALA A CA 1
ATOM 648 C C . ALA A 1 85 ? 22.130 2.958 -12.498 1.00 92.00 85 ALA A C 1
ATOM 650 O O . ALA A 1 85 ? 23.305 3.248 -12.288 1.00 92.00 85 ALA A O 1
ATOM 651 N N . ASP A 1 86 ? 21.351 3.666 -13.318 1.00 90.31 86 ASP A N 1
ATOM 652 C CA . ASP A 1 86 ? 21.801 4.851 -14.055 1.00 90.31 86 ASP A CA 1
ATOM 653 C C . ASP A 1 86 ? 21.906 6.111 -13.172 1.00 90.31 86 ASP A C 1
ATOM 655 O O . ASP A 1 86 ? 22.406 7.140 -13.611 1.00 90.31 86 ASP A O 1
ATOM 659 N N . GLY A 1 87 ? 21.465 6.063 -11.908 1.00 91.62 87 GLY A N 1
ATOM 660 C CA . GLY A 1 87 ? 21.548 7.183 -10.961 1.00 91.62 87 GLY A CA 1
ATOM 661 C C . GLY A 1 87 ? 20.364 8.157 -11.002 1.00 91.62 87 GLY A C 1
ATOM 662 O O . GLY A 1 87 ? 20.433 9.223 -10.390 1.00 91.62 87 GLY A O 1
ATOM 663 N N . ALA A 1 88 ? 19.247 7.795 -11.645 1.00 93.62 88 ALA A N 1
ATOM 664 C CA . ALA A 1 88 ? 18.077 8.669 -11.799 1.00 93.62 88 ALA A CA 1
ATOM 665 C C . ALA A 1 88 ? 17.440 9.115 -10.468 1.00 93.62 88 ALA A C 1
ATOM 667 O O . ALA A 1 88 ? 16.764 10.144 -10.425 1.00 93.62 88 ALA A O 1
ATOM 668 N N . PHE A 1 89 ? 17.678 8.367 -9.387 1.00 93.44 89 PHE A N 1
ATOM 669 C CA . PHE A 1 89 ? 17.165 8.624 -8.037 1.00 93.44 89 PHE A CA 1
ATOM 670 C C . PHE A 1 89 ? 18.206 9.231 -7.082 1.00 93.44 89 PHE A C 1
ATOM 672 O O . PHE A 1 89 ? 17.902 9.471 -5.919 1.00 93.44 89 PHE A O 1
ATOM 679 N N . ALA A 1 90 ? 19.433 9.492 -7.543 1.00 92.62 90 ALA A N 1
ATOM 680 C CA . ALA A 1 90 ? 20.512 10.010 -6.706 1.00 92.62 90 ALA A CA 1
ATOM 681 C C . ALA A 1 90 ? 20.728 11.514 -6.967 1.00 92.62 90 ALA A C 1
ATOM 683 O O . ALA A 1 90 ? 21.281 11.853 -8.011 1.00 92.62 90 ALA A O 1
ATOM 684 N N . PRO A 1 91 ? 20.372 12.430 -6.038 1.00 92.25 91 PRO A N 1
ATOM 685 C CA . PRO A 1 91 ? 20.453 13.882 -6.262 1.00 92.25 91 PRO A CA 1
ATOM 686 C C . PRO A 1 91 ? 21.848 14.419 -6.606 1.00 92.25 91 PRO A C 1
ATOM 688 O O . PRO A 1 91 ? 21.979 15.513 -7.147 1.00 92.25 91 PRO A O 1
ATOM 691 N N . THR A 1 92 ? 22.891 13.665 -6.265 1.00 92.50 92 THR A N 1
ATOM 692 C CA . THR A 1 92 ? 24.295 13.998 -6.528 1.00 92.50 92 THR A CA 1
ATOM 693 C C . THR A 1 92 ? 24.771 13.578 -7.918 1.00 92.50 92 THR A C 1
ATOM 695 O O . THR A 1 92 ? 25.845 14.008 -8.339 1.00 92.50 92 THR A O 1
ATOM 698 N N . MET A 1 93 ? 24.012 12.743 -8.631 1.00 90.00 93 MET A N 1
ATOM 699 C CA . MET A 1 93 ? 24.403 12.212 -9.934 1.00 90.00 93 MET A CA 1
ATOM 700 C C . MET A 1 93 ? 23.940 13.131 -11.074 1.00 90.00 93 MET A C 1
ATOM 702 O O . MET A 1 93 ? 22.839 13.680 -11.014 1.00 90.00 93 MET A O 1
ATOM 706 N N . PRO A 1 94 ? 24.719 13.264 -12.166 1.00 89.19 94 PRO A N 1
ATOM 707 C CA . PRO A 1 94 ? 24.308 14.047 -13.338 1.00 89.19 94 PRO A CA 1
ATOM 708 C C . PRO A 1 94 ? 23.002 13.565 -13.989 1.00 89.19 94 PRO A C 1
ATOM 710 O O . PRO A 1 94 ? 22.292 14.348 -14.615 1.00 89.19 94 PRO A O 1
ATOM 713 N N . SER A 1 95 ? 22.695 12.277 -13.839 1.00 89.88 95 SER A N 1
ATOM 714 C CA . SER A 1 95 ? 21.505 11.596 -14.352 1.00 89.88 95 SER A CA 1
ATOM 715 C C . SER A 1 95 ? 20.264 11.766 -13.469 1.00 89.88 95 SER A C 1
ATOM 717 O O . SER A 1 95 ? 19.202 11.254 -13.824 1.00 89.88 95 SER A O 1
ATOM 719 N N . TYR A 1 96 ? 20.358 12.491 -12.347 1.00 92.75 96 TYR A N 1
ATOM 720 C CA . TYR A 1 96 ? 19.229 12.708 -11.447 1.00 92.75 96 TYR A CA 1
ATOM 721 C C . TYR A 1 96 ? 18.002 13.256 -12.189 1.00 92.75 96 TYR A C 1
ATOM 723 O O . TYR A 1 96 ? 18.052 14.302 -12.845 1.00 92.75 96 TYR A O 1
ATOM 731 N N . ALA A 1 97 ? 16.873 12.559 -12.061 1.00 90.25 97 ALA A N 1
ATOM 732 C CA . ALA A 1 97 ? 15.653 12.874 -12.797 1.00 90.25 97 ALA A CA 1
ATOM 733 C C . ALA A 1 97 ? 14.894 14.087 -12.232 1.00 90.25 97 ALA A C 1
ATOM 735 O O . ALA A 1 97 ? 14.079 14.686 -12.940 1.00 90.25 97 ALA A O 1
ATOM 736 N N . GLY A 1 98 ? 15.166 14.458 -10.977 1.00 90.69 98 GLY A N 1
ATOM 737 C CA . GLY A 1 98 ? 14.453 15.505 -10.253 1.00 90.69 98 GLY A CA 1
ATOM 738 C C . GLY A 1 98 ? 13.280 14.974 -9.425 1.00 90.69 98 GLY A C 1
ATOM 739 O O . GLY A 1 98 ? 12.572 14.045 -9.822 1.00 90.69 98 GLY A O 1
ATOM 740 N N . GLN A 1 99 ? 13.036 15.621 -8.283 1.00 89.88 99 GLN A N 1
ATOM 741 C CA . GLN A 1 99 ? 12.039 15.183 -7.299 1.00 89.88 99 GLN A CA 1
ATOM 742 C C . GLN A 1 99 ? 10.610 15.165 -7.857 1.00 89.88 99 GLN A C 1
ATOM 744 O O . GLN A 1 99 ? 9.797 14.336 -7.458 1.00 89.88 99 GLN A O 1
ATOM 749 N N . GLU A 1 100 ? 10.299 16.054 -8.804 1.00 90.44 100 GLU A N 1
ATOM 750 C CA . GLU A 1 100 ? 8.979 16.118 -9.436 1.00 90.44 100 GLU A CA 1
ATOM 751 C C . GLU A 1 100 ? 8.660 14.856 -10.252 1.00 90.44 100 GLU A C 1
ATOM 753 O O . GLU A 1 100 ? 7.540 14.353 -10.202 1.00 90.44 100 GLU A O 1
ATOM 758 N N . LYS A 1 101 ? 9.637 14.301 -10.980 1.00 89.88 101 LYS A N 1
ATOM 759 C CA . LYS A 1 101 ? 9.427 13.062 -11.744 1.00 89.88 101 LYS A CA 1
ATOM 760 C C . LYS A 1 101 ? 9.295 11.860 -10.814 1.00 89.88 101 LYS A C 1
ATOM 762 O O . LYS A 1 101 ? 8.429 11.011 -11.018 1.00 89.88 101 LYS A O 1
ATOM 767 N N . ILE A 1 102 ? 10.117 11.816 -9.764 1.00 91.06 102 ILE A N 1
ATOM 768 C CA . ILE A 1 102 ? 10.082 10.755 -8.750 1.00 91.06 102 ILE A CA 1
ATOM 769 C C . ILE A 1 102 ? 8.729 10.750 -8.027 1.00 91.06 102 ILE A C 1
ATOM 771 O O . ILE A 1 102 ? 8.110 9.696 -7.901 1.00 91.06 102 ILE A O 1
ATOM 775 N N . SER A 1 103 ? 8.210 11.915 -7.624 1.00 89.69 103 SER A N 1
ATOM 776 C CA . SER A 1 103 ? 6.927 12.002 -6.914 1.00 89.69 103 SER A CA 1
ATOM 777 C C . SER A 1 103 ? 5.739 11.529 -7.761 1.00 89.69 103 SER A C 1
ATOM 779 O O . SER A 1 103 ? 4.813 10.916 -7.226 1.00 89.69 103 SER A O 1
ATOM 781 N N . ARG A 1 104 ? 5.787 11.722 -9.086 1.00 89.81 104 ARG A N 1
ATOM 782 C CA . ARG A 1 104 ? 4.774 11.206 -10.022 1.00 89.81 104 ARG A CA 1
ATOM 783 C C . ARG A 1 104 ? 4.779 9.678 -10.136 1.00 89.81 104 ARG A C 1
ATOM 785 O O . ARG A 1 104 ? 3.717 9.107 -10.370 1.00 89.81 104 ARG A O 1
ATOM 792 N N . LEU A 1 105 ? 5.917 9.003 -9.927 1.00 90.69 105 LEU A N 1
ATOM 793 C CA . LEU A 1 105 ? 5.980 7.531 -9.907 1.00 90.69 105 LEU A CA 1
ATOM 794 C C . LEU A 1 105 ? 5.365 6.919 -8.643 1.00 90.69 105 LEU A C 1
ATOM 796 O O . LEU A 1 105 ? 4.885 5.787 -8.683 1.00 90.69 105 LEU A O 1
ATOM 800 N N . VAL A 1 106 ? 5.343 7.654 -7.527 1.00 89.44 106 VAL A N 1
ATOM 801 C CA . VAL A 1 106 ? 4.883 7.128 -6.231 1.00 89.44 106 VAL A CA 1
ATOM 802 C C . VAL A 1 106 ? 3.419 6.689 -6.280 1.00 89.44 106 VAL A C 1
ATOM 804 O O . VAL A 1 106 ? 3.072 5.632 -5.756 1.00 89.44 106 VAL A O 1
ATOM 807 N N . ALA A 1 107 ? 2.539 7.493 -6.882 1.00 87.19 107 ALA A N 1
ATOM 808 C CA . ALA A 1 107 ? 1.102 7.240 -6.823 1.00 87.19 107 ALA A CA 1
ATOM 809 C C . ALA A 1 107 ? 0.664 5.975 -7.598 1.00 87.19 107 ALA A C 1
ATOM 811 O O . ALA A 1 107 ? -0.083 5.184 -7.014 1.00 87.19 107 ALA A O 1
ATOM 812 N N . PRO A 1 108 ? 1.124 5.731 -8.843 1.00 90.31 108 PRO A N 1
ATOM 813 C CA . PRO A 1 108 ? 0.843 4.482 -9.551 1.00 90.31 108 PRO A CA 1
ATOM 814 C C . PRO A 1 108 ? 1.357 3.234 -8.823 1.00 90.31 108 PRO A C 1
ATOM 816 O O . PRO A 1 108 ? 0.604 2.274 -8.678 1.00 90.31 108 PRO A O 1
ATOM 819 N N . PHE A 1 109 ? 2.595 3.250 -8.305 1.00 91.69 109 PHE A N 1
ATOM 820 C CA . PHE A 1 109 ? 3.143 2.105 -7.565 1.00 91.69 109 PHE A CA 1
ATOM 821 C C . PHE A 1 109 ? 2.371 1.825 -6.274 1.00 91.69 109 PHE A C 1
ATOM 823 O O . PHE A 1 109 ? 2.034 0.672 -6.009 1.00 91.69 109 PHE A O 1
ATOM 830 N N . ARG A 1 110 ? 1.982 2.870 -5.532 1.00 87.94 110 ARG A N 1
ATOM 831 C CA . ARG A 1 110 ? 1.175 2.719 -4.312 1.00 87.94 110 ARG A CA 1
ATOM 832 C C . ARG A 1 110 ? -0.153 2.014 -4.582 1.00 87.94 110 ARG A C 1
ATOM 834 O O . ARG A 1 110 ? -0.566 1.175 -3.791 1.00 87.94 110 ARG A O 1
ATOM 841 N N . ARG A 1 111 ? -0.826 2.325 -5.696 1.00 86.19 111 ARG A N 1
ATOM 842 C CA . ARG A 1 111 ? -2.087 1.657 -6.078 1.00 86.19 111 ARG A CA 1
ATOM 843 C C . ARG A 1 111 ? -1.901 0.191 -6.468 1.00 86.19 111 ARG A C 1
ATOM 845 O O . ARG A 1 111 ? -2.869 -0.560 -6.463 1.00 86.19 111 ARG A O 1
ATOM 852 N N . LEU A 1 112 ? -0.670 -0.205 -6.778 1.00 86.88 112 LEU A N 1
ATOM 853 C CA . LEU A 1 112 ? -0.278 -1.572 -7.111 1.00 86.88 112 LEU A CA 1
ATOM 854 C C . LEU A 1 112 ? 0.363 -2.299 -5.916 1.00 86.88 112 LEU A C 1
ATOM 856 O O . LEU A 1 112 ? 0.970 -3.348 -6.105 1.00 86.88 112 LEU A O 1
ATOM 860 N N . GLY A 1 113 ? 0.225 -1.756 -4.699 1.00 86.31 113 GLY A N 1
ATOM 861 C CA . GLY A 1 113 ? 0.721 -2.376 -3.466 1.00 86.31 113 GLY A CA 1
ATOM 862 C C . GLY A 1 113 ? 2.233 -2.260 -3.267 1.00 86.31 113 GLY A C 1
ATOM 863 O O . GLY A 1 113 ? 2.809 -3.052 -2.524 1.00 86.31 113 GLY A O 1
ATOM 864 N N . LEU A 1 114 ? 2.883 -1.306 -3.941 1.00 90.31 114 LEU A N 1
ATOM 865 C CA . LEU A 1 114 ? 4.318 -1.062 -3.821 1.00 90.31 114 LEU A CA 1
ATOM 866 C C . LEU A 1 114 ? 4.611 0.342 -3.287 1.00 90.31 114 LEU A C 1
ATOM 868 O O . LEU A 1 114 ? 4.066 1.351 -3.739 1.00 90.31 114 LEU A O 1
ATOM 872 N N . THR A 1 115 ? 5.558 0.414 -2.363 1.00 90.56 115 THR A N 1
ATOM 873 C CA . THR A 1 115 ? 6.145 1.651 -1.860 1.00 90.56 115 THR A CA 1
ATOM 874 C C . THR A 1 115 ? 7.421 1.944 -2.639 1.00 90.56 115 THR A C 1
ATOM 876 O O . THR A 1 115 ? 8.349 1.141 -2.624 1.00 90.56 115 THR A O 1
ATOM 879 N N . LEU A 1 116 ? 7.481 3.105 -3.295 1.00 92.12 116 LEU A N 1
ATOM 880 C CA . LEU A 1 116 ? 8.706 3.621 -3.907 1.00 92.12 116 LEU A CA 1
ATOM 881 C C . LEU A 1 116 ? 9.450 4.509 -2.902 1.00 92.12 116 LEU A C 1
ATOM 883 O O . LEU A 1 116 ? 8.940 5.563 -2.513 1.00 92.12 116 LEU A O 1
ATOM 887 N N . ALA A 1 117 ? 10.640 4.080 -2.489 1.00 89.94 117 ALA A N 1
ATOM 888 C CA . ALA A 1 117 ? 11.560 4.871 -1.682 1.00 89.94 117 ALA A CA 1
ATOM 889 C C . ALA A 1 117 ? 12.212 5.986 -2.516 1.00 89.94 117 ALA A C 1
ATOM 891 O O . ALA A 1 117 ? 12.315 5.892 -3.740 1.00 89.94 117 ALA A O 1
ATOM 892 N N . GLU A 1 118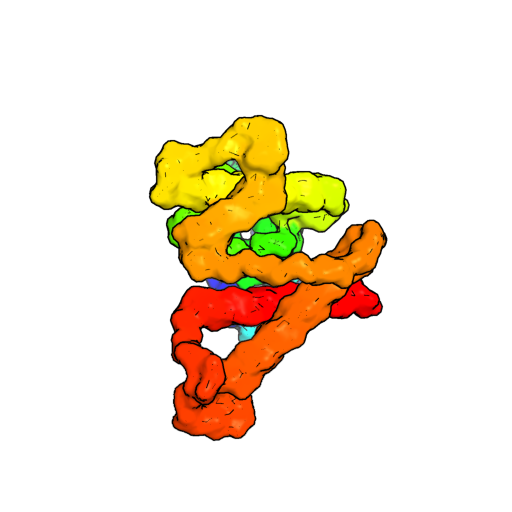 ? 12.725 7.025 -1.852 1.00 87.62 118 GLU A N 1
ATOM 893 C CA . GLU A 1 118 ? 13.440 8.125 -2.524 1.00 87.62 118 GLU A CA 1
ATOM 894 C C . GLU A 1 118 ? 14.686 7.642 -3.281 1.00 87.62 118 GLU A C 1
ATOM 896 O O . GLU A 1 118 ? 15.037 8.209 -4.310 1.00 87.62 118 GLU A O 1
ATOM 901 N N . SER A 1 119 ? 15.302 6.547 -2.824 1.00 88.62 119 SER A N 1
ATOM 902 C CA . SER A 1 119 ? 16.433 5.870 -3.473 1.00 88.62 119 SER A CA 1
ATOM 903 C C . SER A 1 119 ? 16.066 5.120 -4.762 1.00 88.62 119 SER A C 1
ATOM 905 O O . SER A 1 119 ? 16.950 4.581 -5.429 1.00 88.62 119 SER A O 1
ATOM 907 N N . GLY A 1 120 ? 14.779 5.036 -5.111 1.00 90.69 120 GLY A N 1
ATOM 908 C CA . GLY A 1 120 ? 14.285 4.225 -6.223 1.00 90.69 120 GLY A CA 1
ATOM 909 C C . GLY A 1 120 ? 14.070 2.751 -5.874 1.00 90.69 120 GLY A C 1
ATOM 910 O O . GLY A 1 120 ? 13.845 1.935 -6.762 1.00 90.69 120 GLY A O 1
ATOM 911 N N . GLU A 1 121 ? 14.176 2.368 -4.602 1.00 91.69 121 GLU A N 1
ATOM 912 C CA . GLU A 1 121 ? 13.828 1.021 -4.150 1.00 91.69 121 GLU A CA 1
ATOM 913 C C . GLU A 1 121 ? 12.311 0.814 -4.115 1.00 91.69 121 GLU A C 1
ATOM 915 O O . GLU A 1 121 ? 11.571 1.675 -3.643 1.00 91.69 121 GLU A O 1
ATOM 920 N N . LEU A 1 122 ? 11.854 -0.325 -4.638 1.00 92.69 122 LEU A N 1
ATOM 921 C CA . LEU A 1 122 ? 10.453 -0.732 -4.618 1.00 92.69 122 LEU A CA 1
ATOM 922 C C . LEU A 1 122 ? 10.272 -1.848 -3.597 1.00 92.69 122 LEU A C 1
ATOM 924 O O . LEU A 1 122 ? 10.884 -2.906 -3.720 1.00 92.69 122 LEU A O 1
ATOM 928 N N . LEU A 1 123 ? 9.409 -1.599 -2.620 1.00 88.56 123 LEU A N 1
ATOM 929 C CA . LEU A 1 123 ? 9.141 -2.488 -1.496 1.00 88.56 123 LEU A CA 1
ATOM 930 C C . LEU A 1 123 ? 7.649 -2.836 -1.459 1.00 88.56 123 LEU A C 1
ATOM 932 O O . LEU A 1 123 ? 6.832 -1.974 -1.795 1.00 88.56 123 LEU A O 1
ATOM 936 N N . PRO A 1 124 ? 7.255 -4.048 -1.034 1.00 85.06 124 PRO A N 1
ATOM 937 C CA . PRO A 1 124 ? 5.859 -4.336 -0.726 1.00 85.06 124 PRO A CA 1
ATOM 938 C C . PRO A 1 124 ? 5.307 -3.330 0.291 1.00 85.06 124 PRO A C 1
ATOM 940 O O . PRO A 1 124 ? 5.964 -2.988 1.275 1.00 85.06 124 PRO A O 1
ATOM 943 N N . THR A 1 125 ? 4.102 -2.818 0.056 1.00 84.94 125 THR A N 1
ATOM 944 C CA . THR A 1 125 ? 3.419 -1.968 1.034 1.00 84.94 125 THR A CA 1
ATOM 945 C C . THR A 1 125 ? 2.865 -2.835 2.169 1.00 84.94 125 THR A C 1
ATOM 947 O O . THR A 1 125 ? 2.074 -3.738 1.924 1.00 84.94 125 THR A O 1
ATOM 950 N N . VAL A 1 126 ? 3.255 -2.537 3.412 1.00 81.19 126 VAL A N 1
ATOM 951 C CA . VAL A 1 126 ? 2.792 -3.229 4.631 1.00 81.19 126 VAL A CA 1
ATOM 952 C C . VAL A 1 126 ? 1.483 -2.620 5.146 1.00 81.19 126 VAL A C 1
ATOM 954 O O . VAL A 1 126 ? 0.554 -3.333 5.509 1.00 81.19 126 VAL A O 1
ATOM 957 N N . ILE A 1 127 ? 1.388 -1.285 5.159 1.00 78.50 127 ILE A N 1
ATOM 958 C CA . ILE A 1 127 ? 0.181 -0.532 5.520 1.00 78.50 127 ILE A CA 1
ATOM 959 C C . ILE A 1 127 ? -0.293 0.249 4.296 1.00 78.50 127 ILE A C 1
ATOM 961 O O . ILE A 1 127 ? 0.260 1.302 3.958 1.00 78.50 127 ILE A O 1
ATOM 965 N N . ASP A 1 128 ? -1.346 -0.254 3.657 1.00 75.50 128 ASP A N 1
ATOM 966 C CA . ASP A 1 128 ? -2.037 0.359 2.515 1.00 75.50 128 ASP A CA 1
ATOM 967 C C . ASP A 1 128 ? -3.463 0.840 2.861 1.00 75.50 128 ASP A C 1
ATOM 969 O O . ASP A 1 128 ? -4.108 1.554 2.089 1.00 75.50 128 ASP A O 1
ATOM 973 N N . ASN A 1 129 ? -3.954 0.473 4.047 1.00 70.81 129 ASN A N 1
ATOM 974 C CA . ASN A 1 129 ? -5.350 0.606 4.446 1.00 70.81 129 ASN A CA 1
ATOM 975 C C . ASN A 1 129 ? -5.618 1.770 5.418 1.00 70.81 129 ASN A C 1
ATOM 977 O O . ASN A 1 129 ? -6.783 2.031 5.744 1.00 70.81 129 ASN A O 1
ATOM 981 N N . LEU A 1 130 ? -4.585 2.495 5.861 1.00 74.62 130 LEU A N 1
ATOM 982 C CA . LEU A 1 130 ? -4.763 3.688 6.684 1.00 74.62 130 LEU A CA 1
ATOM 983 C C . LEU A 1 130 ? -5.304 4.836 5.821 1.00 74.62 130 LEU A C 1
ATOM 985 O O . LEU A 1 130 ? -4.644 5.307 4.898 1.00 74.62 130 LEU A O 1
ATOM 989 N N . ALA A 1 131 ? -6.517 5.305 6.124 1.00 63.03 131 ALA A N 1
ATOM 990 C CA . ALA A 1 131 ? -7.073 6.506 5.502 1.00 63.03 131 ALA A CA 1
ATOM 991 C C . ALA A 1 131 ? -7.991 7.260 6.464 1.00 63.03 131 ALA A C 1
ATOM 993 O O . ALA A 1 131 ? -8.716 6.633 7.236 1.00 63.03 131 ALA A O 1
ATOM 994 N N . GLY A 1 132 ? -8.021 8.582 6.327 1.00 61.12 132 GLY A N 1
ATOM 995 C CA . GLY A 1 132 ? -8.830 9.524 7.100 1.00 61.12 132 GLY A CA 1
ATOM 996 C C . GLY A 1 132 ? -8.508 10.956 6.661 1.00 61.12 132 GLY A C 1
ATOM 997 O O . GLY A 1 132 ? -7.482 11.174 6.021 1.00 61.12 132 GLY A O 1
ATOM 998 N N . THR A 1 133 ? -9.388 11.917 6.949 1.00 53.22 133 THR A N 1
ATOM 999 C CA . THR A 1 133 ? -9.179 13.330 6.570 1.00 53.22 133 THR A CA 1
ATOM 1000 C C . THR A 1 133 ? -8.143 14.034 7.450 1.00 53.22 133 THR A C 1
ATOM 1002 O O . THR A 1 133 ? -7.500 14.959 6.977 1.00 53.22 133 THR A O 1
ATOM 1005 N N . GLU A 1 134 ? -7.918 13.538 8.672 1.00 62.56 134 GLU A N 1
ATOM 1006 C CA . GLU A 1 134 ? -7.012 14.118 9.681 1.00 62.56 134 GLU A CA 1
ATOM 1007 C C . GLU A 1 134 ? -5.672 13.360 9.784 1.00 62.56 134 GLU A C 1
ATOM 1009 O O . GLU A 1 134 ? -5.169 13.053 10.864 1.00 62.56 134 GLU A O 1
ATOM 1014 N N . LEU A 1 135 ? -5.097 12.968 8.646 1.00 70.44 135 LEU A N 1
ATOM 1015 C CA . LEU A 1 135 ? -3.769 12.352 8.616 1.00 70.44 135 LEU A CA 1
ATOM 1016 C C . LEU A 1 135 ? -2.696 13.442 8.677 1.00 70.44 135 LEU A C 1
ATOM 1018 O O . LEU A 1 135 ? -2.372 14.059 7.665 1.00 70.44 135 LEU A O 1
ATOM 1022 N N . THR A 1 136 ? -2.137 13.670 9.866 1.00 79.00 136 THR A N 1
ATOM 1023 C CA . THR A 1 136 ? -1.029 14.620 10.048 1.00 79.00 136 THR A CA 1
ATOM 1024 C C . THR A 1 136 ? 0.280 14.092 9.453 1.00 79.00 136 THR A C 1
ATOM 1026 O O . THR A 1 136 ? 0.484 12.880 9.322 1.00 79.00 136 THR A O 1
ATOM 1029 N N . ASP A 1 137 ? 1.220 14.995 9.155 1.00 77.25 137 ASP A N 1
ATOM 1030 C CA . ASP A 1 137 ? 2.554 14.636 8.648 1.00 77.25 137 ASP A CA 1
ATOM 1031 C C . ASP A 1 137 ? 3.313 13.675 9.574 1.00 77.25 137 ASP A C 1
ATOM 1033 O O . ASP A 1 137 ? 4.076 12.829 9.097 1.00 77.25 137 ASP A O 1
ATOM 1037 N N . ALA A 1 138 ? 3.069 13.775 10.885 1.00 78.44 138 ALA A N 1
ATOM 1038 C CA . ALA A 1 138 ? 3.630 12.885 11.894 1.00 78.44 138 ALA A CA 1
ATOM 1039 C C . ALA A 1 138 ? 3.078 11.455 11.764 1.00 78.44 138 ALA A C 1
ATOM 1041 O O . ALA A 1 138 ? 3.857 10.503 11.701 1.00 78.44 138 ALA A O 1
ATOM 1042 N N . LEU A 1 139 ? 1.754 11.296 11.636 1.00 83.69 139 LEU A N 1
ATOM 1043 C CA . LEU A 1 139 ? 1.118 9.987 11.428 1.00 83.69 139 LEU A CA 1
ATOM 1044 C C . LEU A 1 139 ? 1.555 9.359 10.098 1.00 83.69 139 LEU A C 1
ATOM 1046 O O . LEU A 1 139 ? 1.885 8.172 10.041 1.00 83.69 139 LEU A O 1
ATOM 1050 N N . LEU A 1 140 ? 1.654 10.172 9.041 1.00 81.38 140 LEU A N 1
ATOM 1051 C CA . LEU A 1 140 ? 2.210 9.739 7.758 1.00 81.38 140 LEU A CA 1
ATOM 1052 C C . LEU A 1 140 ? 3.682 9.317 7.878 1.00 81.38 140 LEU A C 1
ATOM 1054 O O . LEU A 1 140 ? 4.117 8.410 7.168 1.00 81.38 140 LEU A O 1
ATOM 1058 N N . GLY A 1 141 ? 4.449 9.944 8.773 1.00 82.38 141 GLY A N 1
ATOM 1059 C CA . GLY A 1 141 ? 5.832 9.577 9.077 1.00 82.38 141 GLY A CA 1
ATOM 1060 C C . GLY A 1 141 ? 5.965 8.148 9.597 1.00 82.38 141 GLY A C 1
ATOM 1061 O O . GLY A 1 141 ? 6.793 7.394 9.083 1.00 82.38 141 GLY A O 1
ATOM 1062 N N . TYR A 1 142 ? 5.113 7.747 10.544 1.00 84.81 142 TYR A N 1
ATOM 1063 C CA . TYR A 1 142 ? 5.112 6.382 11.079 1.00 84.81 142 TYR A CA 1
ATOM 1064 C C . TYR A 1 142 ? 4.752 5.340 10.013 1.00 84.81 142 TYR A C 1
ATOM 1066 O O . TYR A 1 142 ? 5.446 4.332 9.879 1.00 84.81 142 TYR A O 1
ATOM 1074 N N . VAL A 1 143 ? 3.742 5.613 9.179 1.00 84.75 143 VAL A N 1
ATOM 1075 C CA . VAL A 1 143 ? 3.370 4.723 8.063 1.00 84.75 143 VAL A CA 1
ATOM 1076 C C . VAL A 1 143 ? 4.500 4.586 7.048 1.00 84.75 143 VAL A C 1
ATOM 1078 O O . VAL A 1 143 ? 4.815 3.475 6.625 1.00 84.75 143 VAL A O 1
ATOM 1081 N N . ARG A 1 144 ? 5.140 5.700 6.664 1.00 83.00 144 ARG A N 1
ATOM 1082 C CA . ARG A 1 144 ? 6.301 5.667 5.761 1.00 83.00 144 ARG A CA 1
ATOM 1083 C C . ARG A 1 144 ? 7.414 4.803 6.340 1.00 83.00 144 ARG A C 1
ATOM 1085 O O . ARG A 1 144 ? 7.967 3.986 5.616 1.00 83.00 144 ARG A O 1
ATOM 1092 N N . ARG A 1 145 ? 7.712 4.944 7.633 1.00 83.50 145 ARG A N 1
ATOM 1093 C CA . ARG A 1 145 ? 8.755 4.162 8.304 1.00 83.50 145 ARG A CA 1
ATOM 1094 C C . ARG A 1 145 ? 8.465 2.661 8.267 1.00 83.50 145 ARG A C 1
ATOM 1096 O O . ARG A 1 145 ? 9.371 1.903 7.943 1.00 83.50 145 ARG A O 1
ATOM 1103 N N . ILE A 1 146 ? 7.224 2.252 8.531 1.00 85.31 146 ILE A N 1
ATOM 1104 C CA . ILE A 1 146 ? 6.798 0.845 8.438 1.00 85.31 146 ILE A CA 1
ATOM 1105 C C . ILE A 1 146 ? 6.953 0.329 6.999 1.00 85.31 146 ILE A C 1
ATOM 1107 O O . ILE A 1 146 ? 7.587 -0.695 6.771 1.00 85.31 146 ILE A O 1
ATOM 1111 N N . ASN A 1 147 ? 6.451 1.081 6.018 1.00 86.06 147 ASN A N 1
ATOM 1112 C CA . ASN A 1 147 ? 6.469 0.683 4.608 1.00 86.06 147 ASN A CA 1
ATOM 1113 C C . ASN A 1 147 ? 7.863 0.682 3.957 1.00 86.06 147 ASN A C 1
ATOM 1115 O O . ASN A 1 147 ? 8.052 0.016 2.945 1.00 86.06 147 ASN A O 1
ATOM 1119 N N . LEU A 1 148 ? 8.823 1.433 4.503 1.00 85.06 148 LEU A N 1
ATOM 1120 C CA . LEU A 1 148 ? 10.219 1.432 4.050 1.00 85.06 148 LEU A CA 1
ATOM 1121 C C . LEU A 1 148 ? 11.059 0.319 4.695 1.00 85.06 148 LEU A C 1
ATOM 1123 O O . LEU A 1 148 ? 12.217 0.157 4.332 1.00 85.06 148 LEU A O 1
ATOM 1127 N N . ASN A 1 149 ? 10.499 -0.424 5.652 1.00 85.38 149 ASN A N 1
ATOM 1128 C CA . ASN A 1 149 ? 11.191 -1.499 6.362 1.00 85.38 149 ASN A CA 1
ATOM 1129 C C . ASN A 1 149 ? 10.275 -2.738 6.472 1.00 85.38 149 ASN A C 1
ATOM 1131 O O . ASN A 1 149 ? 9.873 -3.120 7.577 1.00 85.38 149 ASN A O 1
ATOM 1135 N N . PRO A 1 150 ? 9.891 -3.354 5.335 1.00 84.06 150 PRO A N 1
ATOM 1136 C CA . PRO A 1 150 ? 8.933 -4.462 5.302 1.00 84.06 150 PRO A CA 1
ATOM 1137 C C . PRO A 1 150 ? 9.445 -5.756 5.957 1.00 84.06 150 PRO A C 1
ATOM 1139 O O . PRO A 1 150 ? 8.632 -6.569 6.388 1.00 84.06 150 PRO A O 1
ATOM 1142 N N . ASP A 1 151 ? 10.762 -5.911 6.107 1.00 85.50 151 ASP A N 1
ATOM 1143 C CA . ASP A 1 151 ? 11.391 -7.134 6.625 1.00 85.50 151 ASP A CA 1
ATOM 1144 C C . ASP A 1 151 ? 11.998 -6.967 8.035 1.00 85.50 151 ASP A C 1
ATOM 1146 O O . ASP A 1 151 ? 12.786 -7.804 8.474 1.00 85.50 151 ASP A O 1
ATOM 1150 N N . ASP A 1 152 ? 11.647 -5.896 8.764 1.00 87.19 152 ASP A N 1
ATOM 1151 C CA . ASP A 1 152 ? 12.060 -5.667 10.161 1.00 87.19 152 ASP A CA 1
ATOM 1152 C C . ASP A 1 152 ? 10.854 -5.758 11.121 1.00 87.19 152 ASP A C 1
ATOM 1154 O O . ASP A 1 152 ? 10.204 -4.746 11.418 1.00 87.19 152 ASP A O 1
ATOM 1158 N N . PRO A 1 153 ? 10.538 -6.958 11.651 1.00 84.50 153 PRO A N 1
ATOM 1159 C CA . PRO A 1 153 ? 9.383 -7.153 12.524 1.00 84.50 153 PRO A CA 1
ATOM 1160 C C . PRO A 1 153 ? 9.441 -6.326 13.814 1.00 84.50 153 PRO A C 1
ATOM 1162 O O . PRO A 1 153 ? 8.412 -5.851 14.297 1.00 84.50 153 PRO A O 1
ATOM 1165 N N . ALA A 1 154 ? 10.634 -6.140 14.389 1.00 86.31 154 ALA A N 1
ATOM 1166 C CA . ALA A 1 154 ? 10.792 -5.405 15.641 1.00 86.31 154 ALA A CA 1
ATOM 1167 C C . ALA A 1 154 ? 10.475 -3.919 15.440 1.00 86.31 154 ALA A C 1
ATOM 1169 O O . ALA A 1 154 ? 9.742 -3.319 16.235 1.00 86.31 154 ALA A O 1
ATOM 1170 N N . LEU A 1 155 ? 10.975 -3.341 14.344 1.00 87.50 155 LEU A N 1
ATOM 1171 C CA . LEU A 1 155 ? 10.678 -1.969 13.964 1.00 87.50 155 LEU A CA 1
ATOM 1172 C C . LEU A 1 155 ? 9.200 -1.783 13.621 1.00 87.50 155 LEU A C 1
ATOM 1174 O O . LEU A 1 155 ? 8.612 -0.778 14.028 1.00 87.50 155 LEU A O 1
ATOM 1178 N N . GLN A 1 156 ? 8.591 -2.731 12.907 1.00 86.94 156 GLN A N 1
ATOM 1179 C CA . GLN A 1 156 ? 7.173 -2.667 12.555 1.00 86.94 156 GLN A CA 1
ATOM 1180 C C . GLN A 1 156 ? 6.276 -2.670 13.789 1.00 86.94 156 GLN A C 1
ATOM 1182 O O . GLN A 1 156 ? 5.409 -1.805 13.907 1.00 86.94 156 GLN A O 1
ATOM 1187 N N . ILE A 1 157 ? 6.516 -3.577 14.741 1.00 85.81 157 ILE A N 1
ATOM 1188 C CA . ILE A 1 157 ? 5.736 -3.656 15.985 1.00 85.81 157 ILE A CA 1
ATOM 1189 C C . ILE A 1 157 ? 5.934 -2.390 16.828 1.00 85.81 157 ILE A C 1
ATOM 1191 O O . ILE A 1 157 ? 4.961 -1.802 17.305 1.00 85.81 157 ILE A O 1
ATOM 1195 N N . GLY A 1 158 ? 7.184 -1.944 16.997 1.00 86.62 158 GLY A N 1
ATOM 1196 C CA . GLY A 1 158 ? 7.494 -0.733 17.758 1.00 86.62 158 GLY A CA 1
ATOM 1197 C C . GLY A 1 158 ? 6.844 0.514 17.154 1.00 86.62 158 GLY A C 1
ATOM 1198 O O . GLY A 1 158 ? 6.160 1.258 17.854 1.00 86.62 158 GLY A O 1
ATOM 1199 N N . THR A 1 159 ? 6.985 0.698 15.840 1.00 86.69 159 THR A N 1
ATOM 1200 C CA . THR A 1 159 ? 6.413 1.844 15.116 1.00 86.69 159 THR A CA 1
ATOM 1201 C C . THR A 1 159 ? 4.885 1.771 15.038 1.00 86.69 159 THR A C 1
ATOM 1203 O O . THR A 1 159 ? 4.220 2.800 15.111 1.00 86.69 159 THR A O 1
ATOM 1206 N N . GLY A 1 160 ? 4.307 0.571 14.930 1.00 84.00 160 GLY A N 1
ATOM 1207 C CA . GLY A 1 160 ? 2.857 0.364 14.959 1.00 84.00 160 GLY A CA 1
ATOM 1208 C C . GLY A 1 160 ? 2.243 0.825 16.280 1.00 84.00 160 GLY A C 1
ATOM 1209 O O . GLY A 1 160 ? 1.271 1.576 16.283 1.00 84.00 160 GLY A O 1
ATOM 1210 N N . LYS A 1 161 ? 2.880 0.492 17.408 1.00 87.69 161 LYS A N 1
ATOM 1211 C CA . LYS A 1 161 ? 2.473 1.009 18.722 1.00 87.69 161 LYS A CA 1
ATOM 1212 C C . LYS A 1 161 ? 2.550 2.539 18.788 1.00 87.69 161 LYS A C 1
ATOM 1214 O O . LYS A 1 161 ? 1.639 3.175 19.318 1.00 87.69 161 LYS A O 1
ATOM 1219 N N . GLU A 1 162 ? 3.632 3.132 18.279 1.00 88.81 162 GLU A N 1
ATOM 1220 C CA . GLU A 1 162 ? 3.776 4.595 18.227 1.00 88.81 162 GLU A CA 1
ATOM 1221 C C . GLU A 1 162 ? 2.663 5.241 17.391 1.00 88.81 162 GLU A C 1
ATOM 1223 O O . GLU A 1 162 ? 2.106 6.257 17.807 1.00 88.81 162 GLU A O 1
ATOM 1228 N N . LEU A 1 163 ? 2.297 4.631 16.260 1.00 89.44 163 LEU A N 1
ATOM 1229 C CA . LEU A 1 163 ? 1.201 5.080 15.405 1.00 89.44 163 LEU A CA 1
ATOM 1230 C C . LEU A 1 163 ? -0.152 5.031 16.135 1.00 89.44 163 LEU A C 1
ATOM 1232 O O . LEU A 1 163 ? -0.891 6.020 16.091 1.00 89.44 163 LEU A O 1
ATOM 1236 N N . ASP A 1 164 ? -0.464 3.939 16.836 1.00 89.75 164 ASP A N 1
ATOM 1237 C CA . ASP A 1 164 ? -1.717 3.802 17.593 1.00 89.75 164 ASP A CA 1
ATOM 1238 C C . ASP A 1 164 ? -1.811 4.838 18.727 1.00 89.75 164 ASP A C 1
ATOM 1240 O O . ASP A 1 164 ? -2.827 5.525 18.882 1.00 89.75 164 ASP A O 1
ATOM 1244 N N . GLU A 1 165 ? -0.730 5.010 19.496 1.00 90.50 165 GLU A N 1
ATOM 1245 C CA . GLU A 1 165 ? -0.654 6.008 20.567 1.00 90.50 165 GLU A CA 1
ATOM 1246 C C . GLU A 1 165 ? -0.760 7.441 20.029 1.00 90.50 165 GLU A C 1
ATOM 1248 O O . GLU A 1 165 ? -1.510 8.254 20.578 1.00 90.50 165 GLU A O 1
ATOM 1253 N N . ALA A 1 166 ? -0.026 7.764 18.961 1.00 90.50 166 ALA A N 1
ATOM 1254 C CA . ALA A 1 166 ? -0.055 9.084 18.341 1.00 90.50 166 ALA A CA 1
ATOM 1255 C C . ALA A 1 166 ? -1.447 9.410 17.785 1.00 90.50 166 AL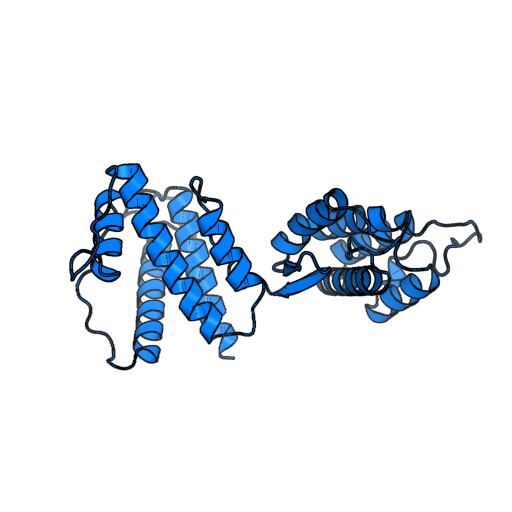A A C 1
ATOM 1257 O O . ALA A 1 166 ? -1.928 10.528 17.974 1.00 90.50 166 ALA A O 1
ATOM 1258 N N . THR A 1 167 ? -2.119 8.433 17.170 1.00 91.12 167 THR A N 1
ATOM 1259 C CA . THR A 1 167 ? -3.485 8.593 16.652 1.00 91.12 167 THR A CA 1
ATOM 1260 C C . THR A 1 167 ? -4.472 8.881 17.781 1.00 91.12 167 THR A C 1
ATOM 1262 O O . THR A 1 167 ? -5.229 9.850 17.704 1.00 91.12 167 THR A O 1
ATOM 1265 N N . ALA A 1 168 ? -4.435 8.097 18.863 1.00 91.88 168 ALA A N 1
ATOM 1266 C CA . ALA A 1 168 ? -5.328 8.295 20.003 1.00 91.88 168 ALA A CA 1
ATOM 1267 C C . ALA A 1 168 ? -5.113 9.665 20.671 1.00 91.88 168 ALA A C 1
ATOM 1269 O O . ALA A 1 168 ? -6.075 10.380 20.955 1.00 91.88 168 ALA A O 1
ATOM 1270 N N . ARG A 1 169 ? -3.852 10.074 20.869 1.00 91.94 169 ARG A N 1
ATOM 1271 C CA . ARG A 1 169 ? -3.515 11.396 21.425 1.00 91.94 169 ARG A CA 1
ATOM 1272 C C . ARG A 1 169 ? -3.956 12.529 20.506 1.00 91.94 169 ARG A C 1
ATOM 1274 O O . ARG A 1 169 ? -4.501 13.510 21.000 1.00 91.94 169 ARG A O 1
ATOM 1281 N N . HIS A 1 170 ? -3.750 12.391 19.197 1.00 91.25 170 HIS A N 1
ATOM 1282 C CA . HIS A 1 170 ? -4.175 13.389 18.219 1.00 91.25 170 HIS A CA 1
ATOM 1283 C C . HIS A 1 170 ? -5.690 13.613 18.281 1.00 91.25 170 HIS A C 1
ATOM 1285 O O . HIS A 1 170 ? -6.125 14.749 18.436 1.00 91.25 170 HIS A O 1
ATOM 1291 N N . VAL A 1 171 ? -6.485 12.538 18.290 1.00 92.00 171 VAL A N 1
ATOM 1292 C CA . VAL A 1 171 ? -7.948 12.617 18.442 1.00 92.00 171 VAL A CA 1
ATOM 1293 C C . VAL A 1 171 ? -8.351 13.374 19.710 1.00 92.00 171 VAL A C 1
ATOM 1295 O O . VAL A 1 171 ? -9.227 14.237 19.653 1.00 92.00 171 VAL A O 1
ATOM 1298 N N . LEU A 1 172 ? -7.723 13.071 20.848 1.00 93.06 172 LEU A N 1
ATOM 1299 C CA . LEU A 1 172 ? -8.020 13.744 22.115 1.00 93.06 172 LEU A CA 1
ATOM 1300 C C . LEU A 1 172 ? -7.653 15.231 22.068 1.00 93.06 172 LEU A C 1
ATOM 1302 O O . LEU A 1 172 ? -8.451 16.074 22.466 1.00 93.06 172 LEU A O 1
ATOM 1306 N N . VAL A 1 173 ? -6.492 15.588 21.521 1.00 92.69 173 VAL A N 1
ATOM 1307 C CA . VAL A 1 173 ? -6.114 17.000 21.361 1.00 92.69 173 VAL A CA 1
ATOM 1308 C C . VAL A 1 173 ? -7.109 17.739 20.465 1.00 92.69 173 VAL A C 1
ATOM 1310 O O . VAL A 1 173 ? -7.585 18.800 20.856 1.00 92.69 173 VAL A O 1
ATOM 1313 N N . GLU A 1 174 ? -7.492 17.165 19.326 1.00 91.44 174 GLU A N 1
ATOM 1314 C CA . GLU A 1 174 ? -8.435 17.793 18.389 1.00 91.44 174 GLU A CA 1
ATOM 1315 C C . GLU A 1 174 ? -9.846 17.954 18.971 1.00 91.44 174 GLU A C 1
ATOM 1317 O O . GLU A 1 174 ? -10.545 18.925 18.686 1.00 91.44 174 GLU A O 1
ATOM 1322 N N . ARG A 1 175 ? -10.301 16.997 19.786 1.00 91.44 175 ARG A N 1
ATOM 1323 C CA . ARG A 1 175 ? -11.673 16.989 20.315 1.00 91.44 175 ARG A CA 1
ATOM 1324 C C . ARG A 1 175 ? -11.812 17.658 21.677 1.00 91.44 175 ARG A C 1
ATOM 1326 O O . ARG A 1 175 ? -12.880 18.187 21.972 1.00 91.44 175 ARG A O 1
ATOM 1333 N N . THR A 1 176 ? -10.773 17.618 22.509 1.00 91.56 176 THR A N 1
ATOM 1334 C CA . THR A 1 176 ? -10.820 18.079 23.908 1.00 91.56 176 THR A CA 1
ATOM 1335 C C . THR A 1 176 ? -9.710 19.068 24.274 1.00 91.56 176 THR A C 1
ATOM 1337 O O . THR A 1 176 ? -9.645 19.510 25.419 1.00 91.56 176 THR A O 1
ATOM 1340 N N . GLY A 1 177 ? -8.822 19.428 23.341 1.00 91.06 177 GLY A N 1
ATOM 1341 C CA . GLY A 1 177 ? -7.736 20.400 23.541 1.00 91.06 177 GLY A CA 1
ATOM 1342 C C . GLY A 1 177 ? -6.547 19.889 24.363 1.00 91.06 177 GLY A C 1
ATOM 1343 O O . GLY A 1 177 ? -5.569 20.607 24.551 1.00 91.06 177 GLY A O 1
ATOM 1344 N N . SER A 1 178 ? -6.611 18.663 24.885 1.00 91.31 178 SER A N 1
ATOM 1345 C CA . SER A 1 178 ? -5.565 18.055 25.713 1.00 91.31 178 SER A CA 1
ATOM 1346 C C . SER A 1 178 ? -5.731 16.537 25.785 1.00 91.31 178 SER A C 1
ATOM 1348 O O . SER A 1 178 ? -6.769 16.005 25.397 1.00 91.31 178 SER A O 1
ATOM 1350 N N . TYR A 1 179 ? -4.714 15.843 26.301 1.00 90.38 179 TYR A N 1
ATOM 1351 C CA . TYR A 1 179 ? -4.773 14.418 26.627 1.00 90.38 179 TYR A CA 1
ATOM 1352 C C . TYR A 1 179 ? -4.060 14.146 27.966 1.00 90.38 179 TYR A C 1
ATOM 1354 O O . TYR A 1 179 ? -3.132 14.886 28.314 1.00 90.38 179 TYR A O 1
ATOM 1362 N N . PRO A 1 180 ? -4.452 13.105 28.727 1.00 84.88 180 PRO A N 1
ATOM 1363 C CA . PRO A 1 180 ? -3.791 12.760 29.985 1.00 84.88 180 PRO A CA 1
ATOM 1364 C C . PRO A 1 180 ? -2.327 12.349 29.782 1.00 84.88 180 PRO A C 1
ATOM 1366 O O . PRO A 1 180 ? -2.016 11.526 28.921 1.00 84.88 180 PRO A O 1
ATOM 1369 N N . GLN A 1 181 ? -1.425 12.890 30.605 1.00 83.81 181 GLN A N 1
ATOM 1370 C CA . GLN A 1 181 ? 0.009 12.592 30.558 1.00 83.81 181 GLN A CA 1
ATOM 1371 C C . GLN A 1 181 ? 0.477 11.911 31.847 1.00 83.81 181 GLN A C 1
ATOM 1373 O O . GLN A 1 181 ? 0.108 12.319 32.946 1.00 83.81 181 GLN A O 1
ATOM 1378 N N . GLY A 1 182 ? 1.342 10.903 31.701 1.00 81.25 182 GLY A N 1
ATOM 1379 C CA . GLY A 1 182 ? 2.002 10.227 32.817 1.00 81.25 182 GLY A CA 1
ATOM 1380 C C . GLY A 1 182 ? 1.116 9.261 33.617 1.00 81.25 182 GLY A C 1
ATOM 1381 O O . GLY A 1 182 ? -0.114 9.267 33.549 1.00 81.25 182 GLY A O 1
ATOM 1382 N N . GLY A 1 183 ? 1.774 8.389 34.386 1.00 85.56 183 GLY A N 1
ATOM 1383 C CA . GLY A 1 183 ? 1.116 7.406 35.251 1.00 85.56 183 GLY A CA 1
ATOM 1384 C C . GLY A 1 183 ? 0.170 6.449 34.512 1.00 85.56 183 GLY A C 1
ATOM 1385 O O . GLY A 1 183 ? 0.285 6.220 33.311 1.00 85.56 183 GLY A O 1
ATOM 1386 N N . HIS A 1 184 ? -0.789 5.882 35.248 1.00 82.31 184 HIS A N 1
ATOM 1387 C CA . HIS A 1 184 ? -1.797 4.976 34.686 1.00 82.31 184 HIS A CA 1
ATOM 1388 C C . HIS A 1 184 ? -2.736 5.676 33.686 1.00 82.31 184 HIS A C 1
ATOM 1390 O O . HIS A 1 184 ? -3.136 5.076 32.690 1.00 82.31 184 HIS A O 1
ATOM 1396 N N . GLN A 1 185 ? -3.038 6.957 33.925 1.00 79.25 185 GLN A N 1
ATOM 1397 C CA . GLN A 1 185 ? -3.931 7.770 33.090 1.00 79.25 185 GLN A CA 1
ATOM 1398 C C . GLN A 1 185 ? -3.367 8.005 31.680 1.00 79.25 185 GLN A C 1
ATOM 1400 O O . GLN A 1 185 ? -4.127 8.056 30.720 1.00 79.25 185 GLN A O 1
ATOM 1405 N N . GLY A 1 186 ? -2.040 8.096 31.546 1.00 82.44 186 GLY A N 1
ATOM 1406 C CA . GLY A 1 186 ? -1.349 8.201 30.258 1.00 82.44 186 GLY A CA 1
ATOM 1407 C C . GLY A 1 186 ? -0.996 6.857 29.609 1.00 82.44 186 GLY A C 1
ATOM 1408 O O . GLY A 1 186 ? -0.257 6.840 28.626 1.00 82.44 186 GLY A O 1
ATOM 1409 N N . SER A 1 187 ? -1.461 5.726 30.155 1.00 88.81 187 SER A N 1
ATOM 1410 C CA . SER A 1 187 ? -1.203 4.410 29.555 1.00 88.81 187 SER A CA 1
ATOM 1411 C C . SER A 1 187 ? -1.951 4.241 28.229 1.00 88.81 187 SER A C 1
ATOM 1413 O O . SER A 1 187 ? -3.013 4.835 28.024 1.00 88.81 187 SER A O 1
ATOM 1415 N N . PHE A 1 188 ? -1.413 3.417 27.323 1.00 89.31 188 PHE A N 1
ATOM 1416 C CA . PHE A 1 188 ? -2.020 3.188 26.009 1.00 89.31 188 PHE A CA 1
ATOM 1417 C C . PHE A 1 188 ? -3.486 2.719 26.083 1.00 89.31 188 PHE A C 1
ATOM 1419 O O . PHE A 1 188 ? -4.319 3.371 25.454 1.00 89.31 188 PHE A O 1
ATOM 1426 N N . PRO A 1 189 ? -3.857 1.695 26.885 1.00 90.62 189 PRO A N 1
ATOM 1427 C CA . PRO A 1 189 ? -5.249 1.246 26.954 1.00 90.62 189 PRO A CA 1
ATOM 1428 C C . PRO A 1 189 ? -6.217 2.344 27.408 1.00 90.62 189 PRO A C 1
ATOM 1430 O O . PRO A 1 189 ? -7.294 2.488 26.836 1.00 90.62 189 PRO A O 1
ATOM 1433 N N . VAL A 1 190 ? -5.821 3.154 28.398 1.00 90.75 190 VAL A N 1
ATOM 1434 C CA . VAL A 1 190 ? -6.645 4.266 28.901 1.00 90.75 190 VAL A CA 1
ATOM 1435 C C . VAL A 1 190 ? -6.758 5.376 27.856 1.00 90.75 190 VAL A C 1
ATOM 1437 O O . VAL A 1 190 ? -7.849 5.876 27.598 1.00 90.75 190 VAL A O 1
ATOM 1440 N N . THR A 1 191 ? -5.649 5.723 27.199 1.00 92.88 191 THR A N 1
ATOM 1441 C CA . THR A 1 191 ? -5.626 6.741 26.136 1.00 92.88 191 THR A CA 1
ATOM 1442 C C . THR A 1 191 ? -6.513 6.332 24.958 1.00 92.88 191 THR A C 1
ATOM 1444 O O . THR A 1 191 ? -7.291 7.146 24.462 1.00 92.88 191 THR A O 1
ATOM 1447 N N . LEU A 1 192 ? -6.445 5.063 24.542 1.00 93.38 192 LEU A N 1
ATOM 1448 C CA . LEU A 1 192 ? -7.263 4.517 23.461 1.00 93.38 192 LEU A CA 1
ATOM 1449 C C . LEU A 1 192 ? -8.751 4.489 23.834 1.00 93.38 192 LEU A C 1
ATOM 1451 O O . LEU A 1 192 ? -9.582 4.930 23.042 1.00 93.38 192 LEU A O 1
ATOM 1455 N N . ALA A 1 193 ? -9.091 4.036 25.045 1.00 92.31 193 ALA A N 1
ATOM 1456 C CA . ALA A 1 193 ? -10.472 4.019 25.532 1.00 92.31 193 ALA A CA 1
ATOM 1457 C C . ALA A 1 193 ? -11.080 5.430 25.599 1.00 92.31 193 ALA A C 1
ATOM 1459 O O . ALA A 1 193 ? -12.231 5.629 25.202 1.00 92.31 193 ALA A O 1
ATOM 1460 N N . ASN A 1 194 ? -10.296 6.422 26.035 1.00 93.19 194 ASN A N 1
ATOM 1461 C CA . ASN A 1 194 ? -10.712 7.823 26.031 1.00 93.19 194 ASN A CA 1
ATOM 1462 C C . ASN A 1 194 ? -10.967 8.315 24.602 1.00 93.19 194 ASN A C 1
ATOM 1464 O O . ASN A 1 194 ? -12.024 8.882 24.344 1.00 93.19 194 ASN A O 1
ATOM 1468 N N . ALA A 1 195 ? -10.053 8.048 23.663 1.00 94.38 195 ALA A N 1
ATOM 1469 C CA . ALA A 1 195 ? -10.230 8.440 22.266 1.00 94.38 195 ALA A CA 1
ATOM 1470 C C . ALA A 1 195 ? -11.492 7.812 21.646 1.00 94.38 195 ALA A C 1
ATOM 1472 O O . ALA A 1 195 ? -12.260 8.508 20.983 1.00 94.38 195 ALA A O 1
ATOM 1473 N N . PHE A 1 196 ? -11.748 6.525 21.909 1.00 95.12 196 PHE A N 1
ATOM 1474 C CA . PHE A 1 196 ? -12.967 5.838 21.471 1.00 95.12 196 PHE A CA 1
ATOM 1475 C C . PHE A 1 196 ? -14.219 6.511 22.033 1.00 95.12 196 PHE A C 1
ATOM 1477 O O . PHE A 1 196 ? -15.100 6.904 21.270 1.00 95.12 196 PHE A O 1
ATOM 1484 N N . THR A 1 197 ? -14.252 6.723 23.348 1.00 94.19 197 THR A N 1
ATOM 1485 C CA . THR A 1 197 ? -15.384 7.356 24.035 1.00 94.19 197 THR A CA 1
ATOM 1486 C C . THR A 1 197 ? -15.652 8.762 23.492 1.00 94.19 197 THR A C 1
ATOM 1488 O O . THR A 1 197 ? -16.794 9.106 23.194 1.00 94.19 197 THR A O 1
ATOM 1491 N N . THR A 1 198 ? -14.605 9.567 23.288 1.00 94.25 198 THR A N 1
ATOM 1492 C CA . THR A 1 198 ? -14.701 10.922 22.721 1.00 94.25 198 THR A CA 1
ATOM 1493 C C . THR A 1 198 ? -15.233 10.930 21.284 1.00 94.25 198 THR A C 1
ATOM 1495 O O . THR A 1 198 ? -15.900 11.884 20.885 1.00 94.25 198 THR A O 1
ATOM 1498 N N . LEU A 1 199 ? -14.968 9.880 20.503 1.00 92.12 199 LEU A N 1
ATOM 1499 C CA . LEU A 1 199 ? -15.501 9.714 19.149 1.00 92.12 199 LEU A CA 1
ATOM 1500 C C . LEU A 1 199 ? -16.904 9.084 19.112 1.00 92.12 199 LEU A C 1
ATOM 1502 O O . LEU A 1 199 ? -17.460 8.941 18.024 1.00 92.12 199 LEU A O 1
ATOM 1506 N N . GLY A 1 200 ? -17.476 8.705 20.260 1.00 92.06 200 GLY A N 1
ATOM 1507 C CA . GLY A 1 200 ? -18.733 7.953 20.325 1.00 92.06 200 GLY A CA 1
ATOM 1508 C C . GLY A 1 200 ? -18.605 6.512 19.818 1.00 92.06 200 GLY A C 1
ATOM 1509 O O . GLY A 1 200 ? -19.593 5.928 19.381 1.00 92.06 200 GLY A O 1
ATOM 1510 N N . LEU A 1 201 ? -17.389 5.956 19.828 1.00 92.50 201 LEU A N 1
ATOM 1511 C CA . LEU A 1 201 ? -17.121 4.560 19.499 1.00 92.50 201 LEU A CA 1
AT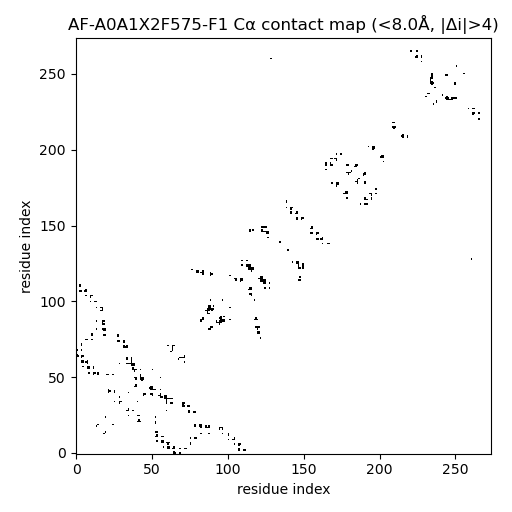OM 1512 C C . LEU A 1 201 ? -17.262 3.681 20.742 1.00 92.50 201 LEU A C 1
ATOM 1514 O O . LEU A 1 201 ? -16.936 4.086 21.857 1.00 92.50 201 LEU A O 1
ATOM 1518 N N . GLU A 1 202 ? -17.687 2.441 20.523 1.00 90.44 202 GLU A N 1
ATOM 1519 C CA . GLU A 1 202 ? -17.876 1.469 21.595 1.00 90.44 202 GLU A CA 1
ATOM 1520 C C . GLU A 1 202 ? -16.540 0.915 22.097 1.00 90.44 202 GLU A C 1
ATOM 1522 O O . GLU A 1 202 ? -15.757 0.334 21.338 1.00 90.44 202 GLU A O 1
ATOM 1527 N N . VAL A 1 203 ? -16.299 1.045 23.403 1.00 89.75 203 VAL A N 1
ATOM 1528 C CA . VAL A 1 203 ? -15.212 0.338 24.085 1.00 89.75 203 VAL A CA 1
ATOM 1529 C C . VAL A 1 203 ? -15.711 -1.067 24.399 1.00 89.75 203 VAL A C 1
ATOM 1531 O O . VAL A 1 203 ? -16.665 -1.249 25.155 1.00 89.75 203 VAL A O 1
ATOM 1534 N N . GLY A 1 204 ? -15.085 -2.067 23.778 1.00 80.12 204 GLY A N 1
ATOM 1535 C CA . GLY A 1 204 ? -15.487 -3.461 23.932 1.00 80.12 204 GLY A CA 1
ATOM 1536 C C . GLY A 1 204 ? -15.480 -3.924 25.397 1.00 80.12 204 GLY A C 1
ATOM 1537 O O . GLY A 1 204 ? -14.721 -3.399 26.215 1.00 80.12 204 GLY A O 1
ATOM 1538 N N . PRO A 1 205 ? -16.304 -4.928 25.748 1.00 82.38 205 PRO A N 1
ATOM 1539 C CA . PRO A 1 205 ? -16.292 -5.499 27.088 1.00 82.38 205 PRO A CA 1
ATOM 1540 C C . PRO A 1 205 ? -14.934 -6.144 27.390 1.00 82.38 205 PRO A C 1
ATOM 1542 O O . PRO A 1 205 ? -14.201 -6.534 26.480 1.00 82.38 205 PRO A O 1
ATOM 1545 N N . ASN A 1 206 ? -14.624 -6.337 28.674 1.00 79.31 206 ASN A N 1
ATOM 1546 C CA . ASN A 1 206 ? -13.460 -7.127 29.067 1.00 79.31 206 ASN A CA 1
ATOM 1547 C C . ASN A 1 206 ? -13.627 -8.574 28.582 1.00 79.31 206 ASN A C 1
ATOM 1549 O O . ASN A 1 206 ? -14.432 -9.334 29.120 1.00 79.31 206 ASN A O 1
ATOM 1553 N N . VAL A 1 207 ? -12.848 -8.949 27.570 1.00 85.81 207 VAL A N 1
ATOM 1554 C CA . VAL A 1 207 ? -12.757 -10.321 27.068 1.00 85.81 207 VAL A CA 1
ATOM 1555 C C . VAL A 1 207 ? -11.523 -10.974 27.674 1.00 85.81 207 VAL A C 1
ATOM 1557 O O . VAL A 1 207 ? -10.424 -10.426 27.611 1.00 85.81 207 VAL A O 1
ATOM 1560 N N . GLN A 1 208 ? -11.694 -12.160 28.256 1.00 92.56 208 GLN A N 1
ATOM 1561 C CA . GLN A 1 208 ? -10.562 -12.965 28.695 1.00 92.56 208 GLN A CA 1
ATOM 1562 C C . GLN A 1 208 ? -9.932 -13.654 27.480 1.00 92.56 208 GLN A C 1
ATOM 1564 O O . GLN A 1 208 ? -10.506 -14.588 26.923 1.00 92.56 208 GLN A O 1
ATOM 1569 N N . LEU A 1 209 ? -8.758 -13.174 27.080 1.00 94.12 209 LEU A N 1
ATOM 1570 C CA . LEU A 1 209 ? -7.940 -13.755 26.016 1.00 94.12 209 LEU A CA 1
ATOM 1571 C C . LEU A 1 209 ? -6.887 -14.714 26.592 1.00 94.12 209 LEU A C 1
ATOM 1573 O O . LEU A 1 209 ? -6.711 -14.818 27.811 1.00 94.12 209 LEU A O 1
ATOM 1577 N N . ASP A 1 210 ? -6.195 -15.429 25.706 1.00 96.75 210 ASP A N 1
ATOM 1578 C CA . ASP A 1 210 ? -5.023 -16.229 26.062 1.00 96.75 210 ASP A CA 1
ATOM 1579 C C . ASP A 1 210 ? -3.931 -15.340 26.698 1.00 96.75 210 ASP A C 1
ATOM 1581 O O . ASP A 1 210 ? -3.812 -14.151 26.399 1.00 96.75 210 ASP A O 1
ATOM 1585 N N . ARG A 1 211 ? -3.141 -15.918 27.609 1.00 95.06 211 ARG A N 1
ATOM 1586 C CA . ARG A 1 211 ? -2.004 -15.227 28.238 1.00 95.06 211 ARG A CA 1
ATOM 1587 C C . ARG A 1 211 ? -0.833 -15.071 27.273 1.00 95.06 211 ARG A C 1
ATOM 1589 O O . ARG A 1 211 ? -0.020 -14.170 27.461 1.00 95.06 211 ARG A O 1
ATOM 1596 N N . ASP A 1 212 ? -0.732 -15.961 26.290 1.00 95.12 212 ASP A N 1
ATOM 1597 C CA . ASP A 1 212 ? 0.213 -15.839 25.191 1.00 95.12 212 ASP A CA 1
ATOM 1598 C C . ASP A 1 212 ? -0.258 -14.727 24.230 1.00 95.12 212 ASP A C 1
ATOM 1600 O O . ASP A 1 212 ? -1.323 -14.865 23.613 1.00 95.12 212 ASP A O 1
ATOM 1604 N N . PRO A 1 213 ? 0.512 -13.633 24.064 1.00 90.88 213 PRO A N 1
ATOM 1605 C CA . PRO A 1 213 ? 0.121 -12.516 23.208 1.00 90.88 213 PRO A CA 1
ATOM 1606 C C . PRO A 1 213 ? -0.075 -12.920 21.741 1.00 90.88 213 PRO A C 1
ATOM 1608 O O . PRO A 1 213 ? -0.926 -12.337 21.070 1.00 90.88 213 PRO A O 1
ATOM 1611 N N . HIS A 1 214 ? 0.632 -13.938 21.238 1.00 91.56 214 HIS A N 1
ATOM 1612 C CA . HIS A 1 214 ? 0.443 -14.410 19.863 1.00 91.56 214 HIS A CA 1
ATOM 1613 C C . HIS A 1 214 ? -0.952 -15.011 19.673 1.00 91.56 214 HIS A C 1
ATOM 1615 O O . HIS A 1 214 ? -1.677 -14.660 18.737 1.00 91.56 214 HIS A O 1
ATOM 1621 N N . ARG A 1 215 ? -1.362 -15.877 20.603 1.00 95.31 215 ARG A N 1
ATOM 1622 C CA . ARG A 1 215 ? -2.696 -16.489 20.598 1.00 95.31 215 ARG A CA 1
ATOM 1623 C C . ARG A 1 215 ? -3.787 -15.460 20.860 1.00 95.31 215 ARG A C 1
ATOM 1625 O O . ARG A 1 215 ? -4.842 -15.532 20.235 1.00 95.31 215 ARG A O 1
ATOM 1632 N N . ALA A 1 216 ? -3.531 -14.482 21.726 1.00 95.19 216 ALA A N 1
ATOM 1633 C CA . ALA A 1 216 ? -4.463 -13.388 21.979 1.00 95.19 216 ALA A CA 1
ATOM 1634 C C . ALA A 1 216 ? -4.742 -12.569 20.705 1.00 95.19 216 ALA A C 1
ATOM 1636 O O . ALA A 1 216 ? -5.902 -12.289 20.403 1.00 95.19 216 ALA A O 1
ATOM 1637 N N . VAL A 1 217 ? -3.715 -12.252 19.905 1.00 93.50 217 VAL A N 1
ATOM 1638 C CA . VAL A 1 217 ? -3.892 -11.570 18.608 1.00 93.50 217 VAL A CA 1
ATOM 1639 C C . VAL A 1 217 ? -4.732 -12.417 17.646 1.00 93.50 217 VAL A C 1
ATOM 1641 O O . VAL A 1 217 ? -5.677 -11.905 17.044 1.00 93.50 217 VAL A O 1
ATOM 1644 N N . GLN A 1 218 ? -4.462 -13.722 17.546 1.00 94.88 218 GLN A N 1
ATOM 1645 C CA . GLN A 1 218 ? -5.255 -14.641 16.715 1.00 94.88 218 GLN A CA 1
ATOM 1646 C C . GLN A 1 218 ? -6.726 -14.708 17.163 1.00 94.88 218 GLN A C 1
ATOM 1648 O O . GLN A 1 218 ? -7.636 -14.694 16.331 1.00 94.88 218 GLN A O 1
ATOM 1653 N N . GLN A 1 219 ? -6.981 -14.723 18.474 1.00 96.00 219 GLN A N 1
ATOM 1654 C CA . GLN A 1 219 ? -8.334 -14.671 19.031 1.00 96.00 219 GLN A CA 1
ATOM 1655 C C . GLN A 1 219 ? -9.039 -13.352 18.688 1.00 96.00 219 GLN A C 1
ATOM 1657 O O . GLN A 1 219 ? -10.204 -13.376 18.293 1.00 96.00 219 GLN A O 1
ATOM 1662 N N . CYS A 1 220 ? -8.345 -12.214 18.767 1.00 94.88 220 CYS A N 1
ATOM 1663 C CA . CYS A 1 220 ? -8.888 -10.920 18.351 1.00 94.88 220 CYS A CA 1
ATOM 1664 C C . CYS A 1 220 ? -9.250 -10.893 16.859 1.00 94.88 220 CYS A C 1
ATOM 1666 O O . CYS A 1 220 ? -10.331 -10.415 16.513 1.00 94.88 220 CYS A O 1
ATOM 1668 N N . LEU A 1 221 ? -8.405 -11.454 15.983 1.00 94.69 221 LEU A N 1
ATOM 1669 C CA . LEU A 1 221 ? -8.707 -11.594 14.553 1.00 94.69 221 LEU A CA 1
ATOM 1670 C C . LEU A 1 221 ? -9.963 -12.448 14.333 1.00 94.69 221 LEU A C 1
ATOM 1672 O O . LEU A 1 221 ? -10.876 -12.043 13.613 1.00 94.69 221 LEU A O 1
ATOM 1676 N N . PHE A 1 222 ? -10.072 -13.592 15.011 1.00 95.06 222 PHE A N 1
ATOM 1677 C CA . PHE A 1 222 ? -11.269 -14.429 14.937 1.00 95.06 222 PHE A CA 1
ATOM 1678 C C . PHE A 1 222 ? -12.531 -13.675 15.391 1.00 95.06 222 PHE A C 1
ATOM 1680 O O . PHE A 1 222 ? -13.548 -13.676 14.689 1.00 95.06 222 PHE A O 1
ATOM 1687 N N . LEU A 1 223 ? -12.470 -12.979 16.531 1.00 95.19 223 LEU A N 1
ATOM 1688 C CA . LEU A 1 223 ? -13.587 -12.187 17.050 1.00 95.19 223 LEU A CA 1
ATOM 1689 C C . LEU A 1 223 ? -13.999 -11.080 16.070 1.00 95.19 223 LEU A C 1
ATOM 1691 O O . LEU A 1 223 ? -15.190 -10.965 15.763 1.00 95.19 223 LEU A O 1
ATOM 1695 N N . LEU A 1 224 ? -13.035 -10.345 15.506 1.00 94.75 224 LEU A N 1
ATOM 1696 C CA . LEU A 1 224 ? -13.274 -9.342 14.466 1.00 94.75 224 LEU A CA 1
ATOM 1697 C C . LEU A 1 224 ? -13.983 -9.956 13.250 1.00 94.75 224 LEU A C 1
ATOM 1699 O O . LEU A 1 224 ? -15.002 -9.427 12.803 1.00 94.75 224 LEU A O 1
ATOM 1703 N N . GLY A 1 225 ? -13.509 -11.104 12.758 1.00 93.81 225 GLY A N 1
ATOM 1704 C CA . GLY A 1 225 ? -14.119 -11.806 11.627 1.00 93.81 225 GLY A CA 1
ATOM 1705 C C . GLY A 1 225 ? -15.557 -12.242 11.886 1.00 93.81 225 GLY A C 1
ATOM 1706 O O . GLY A 1 225 ? -16.428 -12.055 11.031 1.00 93.81 225 GLY A O 1
ATOM 1707 N N . THR A 1 226 ? -15.853 -12.756 13.082 1.00 95.19 226 THR A N 1
ATOM 1708 C CA . THR A 1 226 ? -17.231 -13.129 13.435 1.00 95.19 226 THR A CA 1
ATOM 1709 C C . THR A 1 226 ? -18.158 -11.916 13.534 1.00 95.19 226 THR A C 1
ATOM 1711 O O . THR A 1 226 ? -19.302 -11.995 13.077 1.00 95.19 226 THR A O 1
ATOM 1714 N N . ALA A 1 227 ? -17.682 -10.787 14.069 1.00 92.62 227 ALA A N 1
ATOM 1715 C CA . ALA A 1 227 ? -18.448 -9.545 14.148 1.00 92.62 227 ALA A CA 1
ATOM 1716 C C . ALA A 1 227 ? -18.717 -8.956 12.752 1.00 92.62 227 ALA A C 1
ATOM 1718 O O . ALA A 1 227 ? -19.869 -8.667 12.418 1.00 92.62 227 ALA A O 1
ATOM 1719 N N . VAL A 1 228 ? -17.685 -8.883 11.903 1.00 91.88 228 VAL A N 1
ATOM 1720 C CA . VAL A 1 228 ? -17.783 -8.441 10.502 1.00 91.88 228 VAL A CA 1
ATOM 1721 C C . VAL A 1 228 ? -18.761 -9.308 9.711 1.00 91.88 228 VAL A C 1
ATOM 1723 O O . VAL A 1 228 ? -19.625 -8.777 9.013 1.00 91.88 228 VAL A O 1
ATOM 1726 N N . ASN A 1 229 ? -18.693 -10.635 9.849 1.00 90.25 229 ASN A N 1
ATOM 1727 C CA . ASN A 1 229 ? -19.621 -11.539 9.172 1.00 90.25 229 ASN A CA 1
ATOM 1728 C C . ASN A 1 229 ? -21.076 -11.298 9.607 1.00 90.25 229 ASN A C 1
ATOM 1730 O O . ASN A 1 229 ? -21.965 -11.256 8.759 1.00 90.25 229 ASN A O 1
ATOM 1734 N N . ARG A 1 230 ? -21.334 -11.095 10.908 1.00 90.12 230 ARG A N 1
ATOM 1735 C CA . ARG A 1 230 ? -22.684 -10.765 11.401 1.00 90.12 230 ARG A CA 1
ATOM 1736 C C . ARG A 1 230 ? -23.193 -9.454 10.806 1.00 90.12 230 ARG A C 1
ATOM 1738 O O . ARG A 1 230 ? -24.327 -9.428 10.332 1.00 90.12 230 ARG A O 1
ATOM 1745 N N . LEU A 1 231 ? -22.359 -8.412 10.784 1.00 88.69 231 LEU A N 1
ATOM 1746 C CA . LEU A 1 231 ? -22.720 -7.112 10.219 1.00 88.69 231 LEU A CA 1
ATOM 1747 C C . LEU A 1 231 ? -22.998 -7.209 8.713 1.00 88.69 231 LEU A C 1
ATOM 1749 O O . LEU A 1 231 ? -24.031 -6.740 8.248 1.00 88.69 231 LEU A O 1
ATOM 1753 N N . ARG A 1 232 ? -22.137 -7.905 7.960 1.00 85.81 232 ARG A N 1
ATOM 1754 C CA . ARG A 1 232 ? -22.333 -8.174 6.527 1.00 85.81 232 ARG A CA 1
ATOM 1755 C C . ARG A 1 232 ? -23.622 -8.952 6.259 1.00 85.81 232 ARG A C 1
ATOM 1757 O O . ARG A 1 232 ? -24.299 -8.676 5.276 1.00 85.81 232 ARG A O 1
ATOM 1764 N N . ASN A 1 233 ? -23.968 -9.919 7.105 1.00 85.19 233 ASN A N 1
ATOM 1765 C CA . ASN A 1 233 ? -25.180 -10.718 6.924 1.00 85.19 233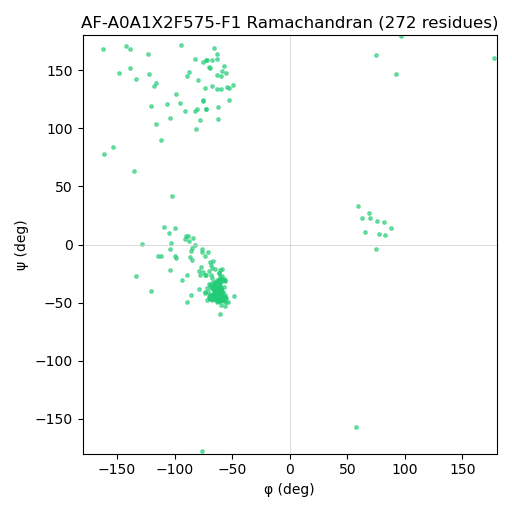 ASN A CA 1
ATOM 1766 C C . ASN A 1 233 ? -26.467 -9.906 7.143 1.00 85.19 233 ASN A C 1
ATOM 1768 O O . ASN A 1 233 ? -27.507 -10.274 6.588 1.00 85.19 233 ASN A O 1
ATOM 1772 N N . ASP A 1 234 ? -26.421 -8.838 7.945 1.00 84.81 234 ASP A N 1
ATOM 1773 C CA . ASP A 1 234 ? -27.560 -7.937 8.143 1.00 84.81 234 ASP A CA 1
ATOM 1774 C C . ASP A 1 234 ? -27.590 -6.790 7.123 1.00 84.81 234 ASP A C 1
ATOM 1776 O O . ASP A 1 234 ? -28.619 -6.584 6.489 1.00 84.81 234 ASP A O 1
ATOM 1780 N N . ALA A 1 235 ? -26.469 -6.086 6.932 1.00 84.31 235 ALA A N 1
ATOM 1781 C CA . ALA A 1 235 ? -26.389 -4.857 6.138 1.00 84.31 235 ALA A CA 1
ATOM 1782 C C . ALA A 1 235 ? -25.872 -5.038 4.698 1.00 84.31 235 ALA A C 1
ATOM 1784 O O . ALA A 1 235 ? -25.934 -4.106 3.899 1.00 84.31 235 ALA A O 1
ATOM 1785 N N . GLY A 1 236 ? -25.322 -6.204 4.357 1.00 74.69 236 GLY A N 1
ATOM 1786 C CA . GLY A 1 236 ? -24.791 -6.486 3.026 1.00 74.69 236 GLY A CA 1
ATOM 1787 C C . GLY A 1 236 ? -25.865 -6.908 2.021 1.00 74.69 236 GLY A C 1
ATOM 1788 O O . GLY A 1 236 ? -26.921 -7.424 2.374 1.00 74.69 236 GLY A O 1
ATOM 1789 N N . THR A 1 237 ? -25.544 -6.767 0.736 1.00 66.88 237 THR A N 1
ATOM 1790 C CA . THR A 1 237 ? -26.411 -7.150 -0.396 1.00 66.88 237 THR A CA 1
ATOM 1791 C C . THR A 1 237 ? -26.319 -8.638 -0.774 1.00 66.88 237 THR A C 1
ATOM 1793 O O . THR A 1 237 ? -26.905 -9.078 -1.766 1.00 66.88 237 THR A O 1
ATOM 1796 N N . GLY A 1 238 ? -25.583 -9.440 0.005 1.00 61.53 238 GLY A N 1
ATOM 1797 C CA . GLY A 1 238 ? -25.425 -10.877 -0.223 1.00 61.53 238 GLY A CA 1
ATOM 1798 C C . GLY A 1 238 ? -26.763 -11.627 -0.192 1.00 61.53 238 GLY A C 1
ATOM 1799 O O . GLY A 1 238 ? -27.662 -11.284 0.574 1.00 61.53 238 GLY A O 1
ATOM 1800 N N . HIS A 1 239 ? -26.890 -12.663 -1.027 1.00 59.75 239 HIS A N 1
ATOM 1801 C CA . HIS A 1 239 ? -28.106 -13.480 -1.190 1.00 59.75 239 HIS A CA 1
ATOM 1802 C C . HIS A 1 239 ? -29.347 -12.734 -1.715 1.00 59.75 239 HIS A C 1
ATOM 1804 O O . HIS A 1 239 ? -30.467 -13.196 -1.518 1.00 59.75 239 HIS A O 1
ATOM 1810 N N . GLY A 1 240 ? -29.166 -11.601 -2.405 1.00 54.50 240 GLY A N 1
ATOM 1811 C CA . GLY A 1 240 ? -30.259 -10.925 -3.110 1.00 54.50 240 GLY A CA 1
ATOM 1812 C C . GLY A 1 240 ? -31.308 -10.304 -2.187 1.00 54.50 240 GLY A C 1
ATOM 1813 O O . GLY A 1 240 ? -32.465 -10.191 -2.582 1.00 54.50 240 GLY A O 1
ATOM 1814 N N . LYS A 1 241 ? -30.930 -9.918 -0.959 1.00 66.12 241 LYS A N 1
ATOM 1815 C CA . LYS A 1 241 ? -31.840 -9.245 -0.025 1.00 66.12 241 LYS A CA 1
ATOM 1816 C C . LYS A 1 241 ? -32.300 -7.898 -0.611 1.00 66.12 241 LYS A C 1
ATOM 1818 O O . LYS A 1 241 ? -31.461 -7.023 -0.810 1.00 66.12 241 LYS A O 1
ATOM 1823 N N . PRO A 1 242 ? -33.608 -7.704 -0.858 1.00 59.12 242 PRO A N 1
ATOM 1824 C CA . PRO A 1 242 ? -34.118 -6.504 -1.522 1.00 59.12 242 PRO A CA 1
ATOM 1825 C C . PRO A 1 242 ? -34.411 -5.339 -0.556 1.00 59.12 242 PRO A C 1
ATOM 1827 O O . PRO A 1 242 ? -34.929 -4.315 -0.990 1.00 59.12 242 PRO A O 1
ATOM 1830 N N . GLY A 1 243 ? -34.129 -5.487 0.745 1.00 67.12 243 GLY A N 1
ATOM 1831 C CA . GLY A 1 243 ? -34.510 -4.527 1.787 1.00 67.12 243 GLY A CA 1
ATOM 1832 C C . GLY A 1 243 ? -33.330 -3.981 2.601 1.00 67.12 243 GLY A C 1
ATOM 1833 O O . GLY A 1 243 ? -32.245 -4.565 2.567 1.00 67.12 243 GLY A O 1
ATOM 1834 N N . PRO A 1 244 ? -33.537 -2.871 3.337 1.00 73.81 244 PRO A N 1
ATOM 1835 C CA . PRO A 1 244 ? -32.540 -2.307 4.249 1.00 73.81 244 PRO A CA 1
ATOM 1836 C C . PRO A 1 244 ? -32.203 -3.280 5.400 1.00 73.81 244 PRO A C 1
ATOM 1838 O O . PRO A 1 244 ? -32.961 -4.228 5.635 1.00 73.81 244 PRO A O 1
ATOM 1841 N N . PRO A 1 245 ? -31.089 -3.058 6.129 1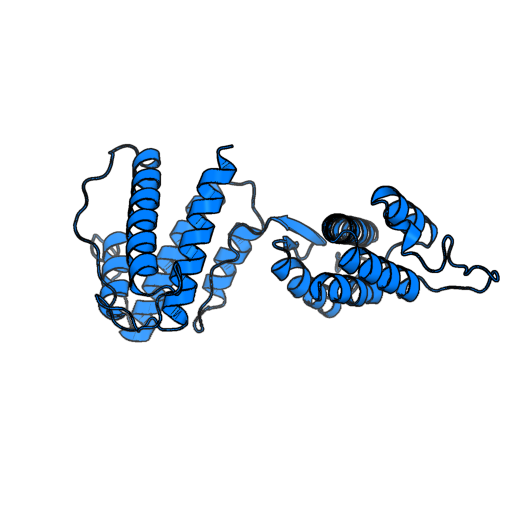.00 80.44 245 PRO A N 1
ATOM 1842 C CA . PRO A 1 245 ? -30.726 -3.894 7.269 1.00 80.44 245 PRO A CA 1
ATOM 1843 C C . PRO A 1 245 ? -31.850 -3.965 8.309 1.00 80.44 245 PRO A C 1
ATOM 1845 O O . PRO A 1 245 ? -32.608 -3.014 8.496 1.00 80.44 245 PRO A O 1
ATOM 1848 N N . THR A 1 246 ? -31.962 -5.112 8.981 1.00 81.06 246 THR A N 1
ATOM 1849 C CA . THR A 1 246 ? -33.085 -5.401 9.893 1.00 81.06 246 THR A CA 1
ATOM 1850 C C . THR A 1 246 ? -32.720 -5.283 11.367 1.00 81.06 246 THR A C 1
ATOM 1852 O O . THR A 1 246 ? -33.606 -5.117 12.203 1.00 81.06 246 THR A O 1
ATOM 1855 N N . LYS A 1 247 ? -31.431 -5.395 11.700 1.00 84.19 247 LYS A N 1
ATOM 1856 C CA . LYS A 1 247 ? -30.917 -5.382 13.078 1.00 84.19 247 LYS A CA 1
ATOM 1857 C C . LYS A 1 247 ? -30.042 -4.167 13.366 1.00 84.19 247 LYS A C 1
ATOM 1859 O O . LYS A 1 247 ? -29.687 -3.944 14.519 1.00 84.19 247 LYS A O 1
ATOM 1864 N N . THR A 1 248 ? -29.678 -3.406 12.341 1.00 82.00 248 THR A N 1
ATOM 1865 C CA . THR A 1 248 ? -28.847 -2.208 12.446 1.00 82.00 248 THR A CA 1
ATOM 1866 C C . THR A 1 248 ? -29.320 -1.122 11.481 1.00 82.00 248 THR A C 1
ATOM 1868 O O . THR A 1 248 ? -30.196 -1.345 10.646 1.00 82.00 248 THR A O 1
ATOM 1871 N N . THR A 1 249 ? -28.765 0.077 11.611 1.00 84.88 249 THR A N 1
ATOM 1872 C CA . THR A 1 249 ? -28.983 1.167 10.659 1.00 84.88 249 THR A CA 1
ATOM 1873 C C . THR A 1 249 ? -28.183 0.933 9.374 1.00 84.88 249 THR A C 1
ATOM 1875 O O . THR A 1 249 ? -27.178 0.221 9.396 1.00 84.88 249 THR A O 1
ATOM 1878 N N . PRO A 1 250 ? -28.578 1.532 8.235 1.00 84.56 250 PRO A N 1
ATOM 1879 C CA . PRO A 1 250 ? -27.757 1.502 7.030 1.00 84.56 250 PRO A CA 1
ATOM 1880 C C . PRO A 1 250 ? -26.336 1.992 7.314 1.00 84.56 250 PRO A C 1
ATOM 1882 O O . PRO A 1 250 ? -26.152 3.015 7.973 1.00 84.56 250 PRO A O 1
ATOM 1885 N N . LEU A 1 251 ? -25.344 1.265 6.798 1.00 85.44 251 LEU A N 1
ATOM 1886 C CA . LEU A 1 251 ? -23.944 1.634 6.965 1.00 85.44 251 LEU A CA 1
ATOM 1887 C C . LEU A 1 251 ? -23.634 2.926 6.214 1.00 85.44 251 LEU A C 1
ATOM 1889 O O . LEU A 1 251 ? -23.979 3.091 5.040 1.00 85.44 251 LEU A O 1
ATOM 1893 N N . THR A 1 252 ? -22.891 3.806 6.867 1.00 87.38 252 THR A N 1
ATOM 1894 C CA . THR A 1 252 ? -22.230 4.922 6.201 1.00 87.38 252 THR A CA 1
ATOM 1895 C C . THR A 1 252 ? -21.117 4.410 5.272 1.00 87.38 252 THR A C 1
ATOM 1897 O O . THR A 1 252 ? -20.558 3.325 5.480 1.00 87.38 252 THR A O 1
ATOM 1900 N N . PRO A 1 253 ? -20.692 5.202 4.268 1.00 83.75 253 PRO A N 1
ATOM 1901 C CA . PRO A 1 253 ? -19.541 4.846 3.439 1.00 83.75 253 PRO A CA 1
ATOM 1902 C C . PRO A 1 253 ? -18.248 4.613 4.236 1.00 83.75 253 PRO A C 1
ATOM 1904 O O . PRO A 1 253 ? -17.392 3.842 3.806 1.00 83.75 253 PRO A O 1
ATOM 1907 N N . ALA A 1 254 ? -18.079 5.281 5.383 1.00 82.12 254 ALA A N 1
ATOM 1908 C CA . ALA A 1 254 ? -16.917 5.096 6.247 1.00 82.12 254 ALA A CA 1
ATOM 1909 C C . ALA A 1 254 ? -16.927 3.717 6.924 1.00 82.12 254 ALA A C 1
ATOM 1911 O O . ALA A 1 254 ? -15.921 3.010 6.871 1.00 82.12 254 ALA A O 1
ATOM 1912 N N . GLU A 1 255 ? -18.069 3.300 7.471 1.00 86.25 255 GLU A N 1
ATOM 1913 C CA . GLU A 1 255 ? -18.225 1.978 8.086 1.00 86.25 255 GLU A CA 1
ATOM 1914 C C . GLU A 1 255 ? -18.099 0.856 7.051 1.00 86.25 255 GLU A C 1
ATOM 1916 O O . GLU A 1 255 ? -17.416 -0.136 7.297 1.00 86.25 255 GLU A O 1
ATOM 1921 N N . ALA A 1 256 ? -18.665 1.036 5.853 1.00 85.38 256 ALA A N 1
ATOM 1922 C CA . ALA A 1 256 ? -18.504 0.076 4.762 1.00 85.38 256 ALA A CA 1
ATOM 1923 C C . ALA A 1 256 ? -17.021 -0.131 4.389 1.00 85.38 256 ALA A C 1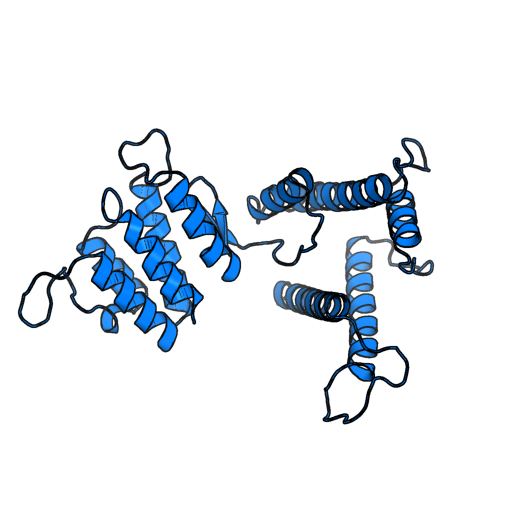
ATOM 1925 O O . ALA A 1 256 ? -16.580 -1.267 4.193 1.00 85.38 256 ALA A O 1
ATOM 1926 N N . ARG A 1 257 ? -16.220 0.947 4.351 1.00 85.25 257 ARG A N 1
ATOM 1927 C CA . ARG A 1 257 ? -14.765 0.854 4.132 1.00 85.25 257 ARG A CA 1
ATOM 1928 C C . ARG A 1 257 ? -14.047 0.147 5.279 1.00 85.25 257 ARG A C 1
ATOM 1930 O O . ARG A 1 257 ? -13.165 -0.663 5.006 1.00 85.25 257 ARG A O 1
ATOM 1937 N N . LEU A 1 258 ? -14.409 0.422 6.534 1.00 86.94 258 LEU A N 1
ATOM 1938 C CA . LEU A 1 258 ? -13.835 -0.264 7.698 1.00 86.94 258 LEU A CA 1
ATOM 1939 C C . LEU A 1 258 ? -14.077 -1.780 7.622 1.00 86.94 258 LEU A C 1
ATOM 1941 O O . LEU A 1 258 ? -13.140 -2.560 7.770 1.00 86.94 258 LEU A O 1
ATOM 1945 N N . VAL A 1 259 ? -15.310 -2.192 7.314 1.00 89.50 259 VAL A N 1
ATOM 1946 C CA . VAL A 1 259 ? -15.691 -3.604 7.147 1.00 89.50 259 VAL A CA 1
ATOM 1947 C C . VAL A 1 259 ? -14.898 -4.275 6.020 1.00 89.50 259 VAL A C 1
ATOM 1949 O O . VAL A 1 259 ? -14.403 -5.394 6.190 1.00 89.50 259 VAL A O 1
ATOM 1952 N N . ALA A 1 260 ? -14.729 -3.595 4.883 1.00 85.88 260 ALA A N 1
ATOM 1953 C CA . ALA A 1 260 ? -13.925 -4.102 3.772 1.00 85.88 260 ALA A CA 1
ATOM 1954 C C . ALA A 1 260 ? -12.445 -4.278 4.162 1.00 85.88 260 ALA A C 1
ATOM 1956 O O . ALA A 1 260 ? -11.857 -5.322 3.882 1.00 85.88 260 ALA A O 1
ATOM 1957 N N . ARG A 1 261 ? -11.859 -3.306 4.875 1.00 88.75 261 ARG A N 1
ATOM 1958 C CA . ARG A 1 261 ? -10.468 -3.371 5.362 1.00 88.75 261 ARG A CA 1
ATOM 1959 C C . ARG A 1 261 ? -10.256 -4.483 6.381 1.00 88.75 261 ARG A C 1
ATOM 1961 O O . ARG A 1 261 ? -9.274 -5.206 6.280 1.00 88.75 261 ARG A O 1
ATOM 1968 N N . ALA A 1 262 ? -11.187 -4.659 7.318 1.00 91.00 262 ALA A N 1
ATOM 1969 C CA . ALA A 1 262 ? -11.146 -5.769 8.267 1.00 91.00 262 ALA A CA 1
ATOM 1970 C C . ALA A 1 262 ? -11.220 -7.127 7.548 1.00 91.00 262 ALA A C 1
ATOM 1972 O O . ALA A 1 262 ? -10.508 -8.058 7.908 1.00 91.00 262 ALA A O 1
ATOM 1973 N N . THR A 1 263 ? -12.032 -7.230 6.490 1.00 89.75 263 THR A N 1
ATOM 1974 C CA . THR A 1 263 ? -12.105 -8.442 5.658 1.00 89.75 263 THR A CA 1
ATOM 1975 C C . THR A 1 263 ? -10.773 -8.724 4.957 1.00 89.75 263 THR A C 1
ATOM 1977 O O . THR A 1 263 ? -10.319 -9.866 4.963 1.00 89.75 263 THR A O 1
ATOM 1980 N N . ALA A 1 264 ? -10.131 -7.696 4.394 1.00 87.38 264 ALA A N 1
ATOM 1981 C CA . ALA A 1 264 ? -8.820 -7.824 3.758 1.00 87.38 264 ALA A CA 1
ATOM 1982 C C . ALA A 1 264 ? -7.728 -8.242 4.758 1.00 87.38 264 ALA A C 1
ATOM 1984 O O . ALA A 1 264 ? -6.967 -9.158 4.463 1.00 87.38 264 ALA A O 1
ATOM 1985 N N . LEU A 1 265 ? -7.713 -7.649 5.959 1.00 90.06 265 LEU A N 1
ATOM 1986 C CA . LEU A 1 265 ? -6.791 -8.019 7.039 1.00 90.06 265 LEU A CA 1
ATOM 1987 C C . LEU A 1 265 ? -6.896 -9.509 7.394 1.00 90.06 265 LEU A C 1
ATOM 1989 O O . LEU A 1 265 ? -5.884 -10.187 7.527 1.00 90.06 265 LEU A O 1
ATOM 1993 N N . LEU A 1 266 ? -8.121 -10.027 7.523 1.00 91.81 266 LEU A N 1
ATOM 1994 C CA . LEU A 1 266 ? -8.351 -11.439 7.839 1.00 91.81 266 LEU A CA 1
ATOM 1995 C C . LEU A 1 266 ? -7.894 -12.362 6.711 1.00 91.81 266 LEU A C 1
ATOM 1997 O O . LEU A 1 266 ? -7.297 -13.400 6.981 1.00 91.81 266 LEU A O 1
ATOM 2001 N N . ALA A 1 267 ? -8.182 -11.997 5.460 1.00 89.62 267 ALA A N 1
ATOM 2002 C CA . ALA A 1 267 ? -7.735 -12.762 4.303 1.00 89.62 267 ALA A CA 1
ATOM 2003 C C . ALA A 1 267 ? -6.202 -12.804 4.226 1.00 89.62 267 ALA A C 1
ATOM 2005 O O . ALA A 1 267 ? -5.651 -13.893 4.103 1.00 89.62 267 ALA A O 1
ATOM 2006 N N . GLY A 1 268 ? -5.533 -11.655 4.375 1.00 87.44 268 GLY A N 1
ATOM 2007 C CA . GLY A 1 268 ? -4.071 -11.563 4.415 1.00 87.44 268 GLY A CA 1
ATOM 2008 C C . GLY A 1 268 ? -3.478 -12.441 5.514 1.00 87.44 268 GLY A C 1
ATOM 2009 O O . GLY A 1 268 ? -2.712 -13.348 5.218 1.00 87.44 268 GLY A O 1
ATOM 2010 N N . ALA A 1 269 ? -3.961 -12.295 6.753 1.00 89.12 269 ALA A N 1
ATOM 2011 C CA . ALA A 1 269 ? -3.473 -13.082 7.886 1.00 89.12 269 ALA A CA 1
ATOM 2012 C C . ALA A 1 269 ? -3.612 -14.607 7.701 1.00 89.12 269 ALA A C 1
ATOM 2014 O O . ALA A 1 269 ? -2.816 -15.360 8.253 1.00 89.12 269 ALA A O 1
ATOM 2015 N N . MET A 1 270 ? -4.624 -15.084 6.964 1.00 91.31 270 MET A N 1
ATOM 2016 C CA . MET A 1 270 ? -4.759 -16.513 6.647 1.00 91.31 270 MET A CA 1
ATOM 2017 C C . MET A 1 270 ? -3.834 -16.950 5.507 1.00 91.31 270 MET A C 1
ATOM 2019 O O . MET A 1 270 ? -3.312 -18.060 5.556 1.00 91.31 270 MET A O 1
ATOM 2023 N N . LEU A 1 271 ? -3.660 -16.110 4.484 1.00 87.94 271 LEU A N 1
ATOM 2024 C CA . LEU A 1 271 ? -2.811 -16.403 3.328 1.00 87.94 271 LEU A CA 1
ATOM 2025 C C . LEU A 1 271 ? -1.321 -16.393 3.689 1.00 87.94 271 LEU A C 1
ATOM 2027 O O . LEU A 1 271 ? -0.589 -17.217 3.158 1.00 87.94 271 LEU A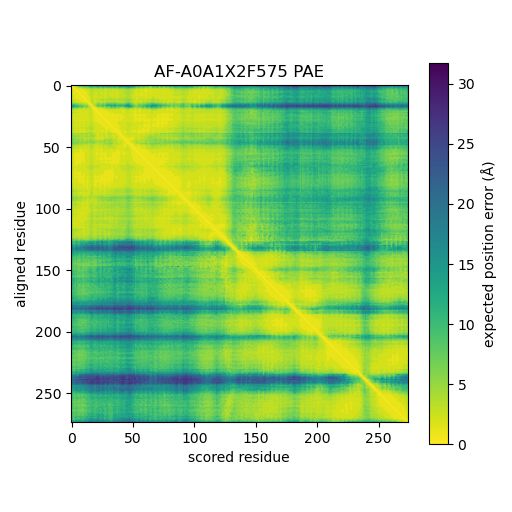 O 1
ATOM 2031 N N . ASP A 1 272 ? -0.898 -15.541 4.624 1.00 83.75 272 ASP A N 1
ATOM 2032 C CA . ASP A 1 272 ? 0.494 -15.466 5.100 1.00 83.75 272 ASP A CA 1
ATOM 2033 C C . ASP A 1 272 ? 0.948 -16.727 5.862 1.00 83.75 272 ASP A C 1
ATOM 2035 O O . ASP A 1 272 ? 2.135 -16.908 6.127 1.00 83.75 272 ASP A O 1
ATOM 2039 N N . VAL A 1 273 ? 0.003 -17.588 6.254 1.00 83.25 273 VAL A N 1
ATOM 2040 C CA . VAL A 1 273 ? 0.263 -18.837 6.990 1.00 83.25 273 VAL A CA 1
ATOM 2041 C C . VAL A 1 273 ? 0.262 -20.067 6.067 1.00 83.25 273 VAL A C 1
ATOM 2043 O O . VAL A 1 273 ? 0.633 -21.153 6.516 1.00 83.25 273 VAL A O 1
ATOM 2046 N N . LEU A 1 274 ? -0.162 -19.925 4.804 1.00 74.06 274 LEU A N 1
ATOM 2047 C CA . LEU A 1 274 ? -0.123 -21.005 3.806 1.00 74.06 274 LEU A CA 1
ATOM 2048 C C . LEU A 1 274 ? 1.305 -21.269 3.317 1.00 74.06 274 LEU A C 1
ATOM 2050 O O . LEU A 1 274 ? 1.622 -22.470 3.149 1.00 74.06 274 LEU A O 1
#

Organism: NCBI:txid59750

pLDDT: mean 88.46, std 8.23, range [53.22, 98.12]

Foldseek 3Di:
DVLLLLLLQLLLLLPPQFFDDLVLVLVLCVVLVLVVQFQARVQAHPVRHGHDPSRRSSSSSVSCVVPPVPSSVVSSLSRLVRRLVRVCLPPPDPSPVDPVSQVSNQPSLLVVQWGQDSSSDTFGQPDSQDDDPPCDPVLVVLSNQCRVCVPDPVSNVVSVLVNLLVVLQVLCCVQPVGADDDDPRSDSVNSNVVSCVSVVHDDDDDDDFDPPVVRRVVVVLVVLVVVLVVCCVQANCPPNPPDGGDPDHHDDPVVVSVSVVSVVVSVVVVVVVD

Sequence (274 aa):
MSDLIELGAVLSEFFDRAGPSHDELDQAFTHHRLTAGDPGPGGKDRDGRPIGKVKRVRRTFRYAADHDPAAGLALAQEIVALLRADGAFAPTMPSYAGQEKISRLVAPFRRLGLTLAESGELLPTVIDNLAGTELTDALLGYVRRINLNPDDPALQIGTGKELDEATARHVLVERTGSYPQGGHQGSFPVTLANAFTTLGLEVGPNVQLDRDPHRAVQQCLFLLGTAVNRLRNDAGTGHGKPGPPTKTTPLTPAEARLVARATALLAGAMLDVL

InterPro domains:
  IPR026001 Abortive infection protein-like, C-terminal domain [PF14355] (151-267)

Mean predicted aligned error: 7.97 Å

Radius of gyration: 24.03 Å; Cα contacts (8 Å, |Δi|>4): 310; chains: 1; bounding box: 59×41×78 Å